Protein AF-0000000073481510 (afdb_homodimer)

Structure (mmCIF, N/CA/C/O backbone):
data_AF-0000000073481510-model_v1
#
loop_
_entity.id
_entity.type
_entity.pdbx_description
1 polymer 'C-type lectin domain-containing protein'
#
loop_
_atom_site.group_PDB
_atom_site.id
_atom_site.type_symbol
_atom_site.label_atom_id
_atom_site.label_alt_id
_atom_site.label_comp_id
_atom_site.label_asym_id
_atom_site.label_entity_id
_atom_site.label_seq_id
_atom_site.pdbx_PDB_ins_code
_atom_site.Cartn_x
_atom_site.Cartn_y
_atom_site.Cartn_z
_atom_site.occupancy
_atom_site.B_iso_or_equiv
_atom_site.auth_seq_id
_atom_site.auth_comp_id
_atom_site.auth_asym_id
_atom_site.auth_atom_id
_atom_site.pdbx_PDB_model_num
ATOM 1 N N . MET A 1 1 ? 34.594 16.422 -70.875 1 32.09 1 MET A N 1
ATOM 2 C CA . MET A 1 1 ? 34.25 17.406 -69.812 1 32.09 1 MET A CA 1
ATOM 3 C C . MET A 1 1 ? 32.844 17.188 -69.312 1 32.09 1 MET A C 1
ATOM 5 O O . MET A 1 1 ? 31.875 17.688 -69.875 1 32.09 1 MET A O 1
ATOM 9 N N . THR A 1 2 ? 32.5 15.867 -69 1 40.47 2 THR A N 1
ATOM 10 C CA . THR A 1 2 ? 31.203 15.383 -68.562 1 40.47 2 THR A CA 1
ATOM 11 C C . THR A 1 2 ? 30.828 16.016 -67.188 1 40.47 2 THR A C 1
ATOM 13 O O . THR A 1 2 ? 31.594 15.945 -66.25 1 40.47 2 THR A O 1
ATOM 16 N N . GLY A 1 3 ? 30.094 17.094 -67.25 1 36.34 3 GLY A N 1
ATOM 17 C CA . GLY A 1 3 ? 29.609 17.891 -66.125 1 36.34 3 GLY A CA 1
ATOM 18 C C . GLY A 1 3 ? 28.734 17.094 -65.188 1 36.34 3 GLY A C 1
ATOM 19 O O . GLY A 1 3 ? 27.766 16.453 -65.562 1 36.34 3 GLY A O 1
ATOM 20 N N . PHE A 1 4 ? 29.312 16.5 -64.125 1 45.03 4 PHE A N 1
ATOM 21 C CA . PHE A 1 4 ? 28.656 15.828 -63 1 45.03 4 PHE A CA 1
ATOM 22 C C . PHE A 1 4 ? 27.672 16.766 -62.312 1 45.03 4 PHE A C 1
ATOM 24 O O . PHE A 1 4 ? 28.062 17.797 -61.781 1 45.03 4 PHE A O 1
ATOM 31 N N . GLY A 1 5 ? 26.438 16.844 -62.844 1 36.75 5 GLY A N 1
ATOM 32 C CA . GLY A 1 5 ? 25.438 17.641 -62.156 1 36.75 5 GLY A CA 1
ATOM 33 C C . GLY A 1 5 ? 25.188 17.172 -60.719 1 36.75 5 GLY A C 1
ATOM 34 O O . GLY A 1 5 ? 25.016 15.977 -60.469 1 36.75 5 GLY A O 1
ATOM 35 N N . LEU A 1 6 ? 25.656 17.938 -59.75 1 38.31 6 LEU A N 1
ATOM 36 C CA . LEU A 1 6 ? 25.484 17.797 -58.312 1 38.31 6 LEU A CA 1
ATOM 37 C C . LEU A 1 6 ? 24.016 17.875 -57.906 1 38.31 6 LEU A C 1
ATOM 39 O O . LEU A 1 6 ? 23.375 18.906 -58.125 1 38.31 6 LEU A O 1
ATOM 43 N N . LEU A 1 7 ? 23.312 16.75 -58 1 39.72 7 LEU A N 1
ATOM 44 C CA . LEU A 1 7 ? 21.938 16.781 -57.5 1 39.72 7 LEU A CA 1
ATOM 45 C C . LEU A 1 7 ? 21.906 17.172 -56.031 1 39.72 7 LEU A C 1
ATOM 47 O O . LEU A 1 7 ? 22.578 16.531 -55.188 1 39.72 7 LEU A O 1
ATOM 51 N N . SER A 1 8 ? 21.609 18.406 -55.781 1 41.03 8 SER A N 1
ATOM 52 C CA . SER A 1 8 ? 21.453 18.922 -54.406 1 41.03 8 SER A CA 1
ATOM 53 C C . SER A 1 8 ? 20.25 18.281 -53.719 1 41.03 8 SER A C 1
ATOM 55 O O . SER A 1 8 ? 19.141 18.297 -54.25 1 41.03 8 SER A O 1
ATOM 57 N N . PHE A 1 9 ? 20.531 17.203 -53.062 1 41.78 9 PHE A N 1
ATOM 58 C CA . PHE A 1 9 ? 19.5 16.625 -52.219 1 41.78 9 PHE A CA 1
ATOM 59 C C . PHE A 1 9 ? 19.031 17.641 -51.156 1 41.78 9 PHE A C 1
ATOM 61 O O . PHE A 1 9 ? 19.828 18.172 -50.406 1 41.78 9 PHE A O 1
ATOM 68 N N . LEU A 1 10 ? 17.969 18.391 -51.5 1 42.12 10 LEU A N 1
ATOM 69 C CA . LEU A 1 10 ? 17.328 19.234 -50.5 1 42.12 10 LEU A CA 1
ATOM 70 C C . LEU A 1 10 ? 16.781 18.406 -49.344 1 42.12 10 LEU A C 1
ATOM 72 O O . LEU A 1 10 ? 15.844 17.625 -49.531 1 42.12 10 LEU A O 1
ATOM 76 N N . GLY A 1 11 ? 17.641 18.109 -48.438 1 39.94 11 GLY A N 1
ATOM 77 C CA . GLY A 1 11 ? 17.219 17.469 -47.219 1 39.94 11 GLY A CA 1
ATOM 78 C C . GLY A 1 11 ? 16.109 18.219 -46.5 1 39.94 11 GLY A C 1
ATOM 79 O O . GLY A 1 11 ? 16.234 19.422 -46.25 1 39.94 11 GLY A O 1
ATOM 80 N N . THR A 1 12 ? 14.883 17.859 -46.719 1 45.38 12 THR A N 1
ATOM 81 C CA . THR A 1 12 ? 13.781 18.406 -45.969 1 45.38 12 THR A CA 1
ATOM 82 C C . THR A 1 12 ? 13.992 18.188 -44.469 1 45.38 12 THR A C 1
ATOM 84 O O . THR A 1 12 ? 14.156 17.047 -44.031 1 45.38 12 THR A O 1
ATOM 87 N N . LEU A 1 13 ? 14.508 19.172 -43.781 1 41.16 13 LEU A N 1
ATOM 88 C CA . LEU A 1 13 ? 14.586 19.172 -42.344 1 41.16 13 LEU A CA 1
ATOM 89 C C . LEU A 1 13 ? 13.195 19.047 -41.719 1 41.16 13 LEU A C 1
ATOM 91 O O . LEU A 1 13 ? 12.352 19.922 -41.906 1 41.16 13 LEU A O 1
ATOM 95 N N . ALA A 1 14 ? 12.766 17.844 -41.531 1 45.72 14 ALA A N 1
ATOM 96 C CA . ALA A 1 14 ? 11.555 17.641 -40.75 1 45.72 14 ALA A CA 1
ATOM 97 C C . ALA A 1 14 ? 11.633 18.375 -39.406 1 45.72 14 ALA A C 1
ATOM 99 O O . ALA A 1 14 ? 12.539 18.141 -38.625 1 45.72 14 ALA A O 1
ATOM 100 N N . MET A 1 15 ? 11.039 19.5 -39.344 1 38 15 MET A N 1
ATOM 101 C CA . MET A 1 15 ? 10.906 20.156 -38.031 1 38 15 MET A CA 1
ATOM 102 C C . MET A 1 15 ? 10.133 19.266 -37.062 1 38 15 MET A C 1
ATOM 104 O O . MET A 1 15 ? 8.969 18.938 -37.312 1 38 15 MET A O 1
ATOM 108 N N . VAL A 1 16 ? 10.789 18.375 -36.344 1 41.97 16 VAL A N 1
ATOM 109 C CA . VAL A 1 16 ? 10.133 17.75 -35.188 1 41.97 16 VAL A CA 1
ATOM 110 C C . VAL A 1 16 ? 9.516 18.844 -34.312 1 41.97 16 VAL A C 1
ATOM 112 O O . VAL A 1 16 ? 10.234 19.672 -33.75 1 41.97 16 VAL A O 1
ATOM 115 N N . VAL A 1 17 ? 8.305 19.219 -34.5 1 40.91 17 VAL A N 1
ATOM 116 C CA . VAL A 1 17 ? 7.59 20 -33.5 1 40.91 17 VAL A CA 1
ATOM 117 C C . VAL A 1 17 ? 7.672 19.297 -32.156 1 40.91 17 VAL A C 1
ATOM 119 O O . VAL A 1 17 ? 7.188 18.172 -32 1 40.91 17 VAL A O 1
ATOM 122 N N . ALA A 1 18 ? 8.688 19.609 -31.359 1 40.03 18 ALA A N 1
ATOM 123 C CA . ALA A 1 18 ? 8.57 19.281 -29.938 1 40.03 18 ALA A CA 1
ATOM 124 C C . ALA A 1 18 ? 7.223 19.734 -29.391 1 40.03 18 ALA A C 1
ATOM 126 O O . ALA A 1 18 ? 6.895 20.922 -29.422 1 40.03 18 ALA A O 1
ATOM 127 N N . THR A 1 19 ? 6.25 18.953 -29.5 1 40.81 19 THR A N 1
ATOM 128 C CA . THR A 1 19 ? 5.125 19.281 -28.625 1 40.81 19 THR A CA 1
ATOM 129 C C . THR A 1 19 ? 5.613 19.641 -27.234 1 40.81 19 THR A C 1
ATOM 131 O O . THR A 1 19 ? 6.395 18.891 -26.625 1 40.81 19 THR A O 1
ATOM 134 N N . ASP A 1 20 ? 5.801 20.828 -26.969 1 37.72 20 ASP A N 1
ATOM 135 C CA . ASP A 1 20 ? 5.945 21.219 -25.578 1 37.72 20 ASP A CA 1
ATOM 136 C C . ASP A 1 20 ? 5.004 20.406 -24.672 1 37.72 20 ASP A C 1
ATOM 138 O O . ASP A 1 20 ? 3.781 20.531 -24.781 1 37.72 20 ASP A O 1
ATOM 14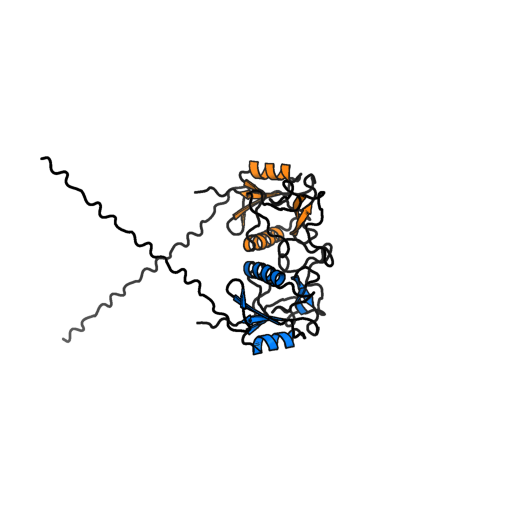2 N N . VAL A 1 21 ? 5.262 19.156 -24.438 1 41.66 21 VAL A N 1
ATOM 143 C CA . VAL A 1 21 ? 4.566 18.641 -23.266 1 41.66 21 VAL A CA 1
ATOM 144 C C . VAL A 1 21 ? 4.457 19.734 -22.203 1 41.66 21 VAL A C 1
ATOM 146 O O . VAL A 1 21 ? 5.473 20.219 -21.703 1 41.66 21 VAL A O 1
ATOM 149 N N . ASN A 1 22 ? 3.662 20.734 -22.422 1 39.19 22 ASN A N 1
ATOM 150 C CA . ASN A 1 22 ? 3.355 21.625 -21.312 1 39.19 22 ASN A CA 1
ATOM 151 C C . ASN A 1 22 ? 3.416 20.906 -19.969 1 39.19 22 ASN A C 1
ATOM 153 O O . ASN A 1 22 ? 2.498 20.172 -19.625 1 39.19 22 ASN A O 1
ATOM 157 N N . SER A 1 23 ? 4.457 20.266 -19.625 1 45.78 23 SER A N 1
ATOM 158 C CA . SER A 1 23 ? 4.574 20.016 -18.188 1 45.78 23 SER A CA 1
ATOM 159 C C . SER A 1 23 ? 3.928 21.125 -17.375 1 45.78 23 SER A C 1
ATOM 161 O O . SER A 1 23 ? 4.352 22.281 -17.438 1 45.78 23 SER A O 1
ATOM 163 N N . SER A 1 24 ? 2.666 21.344 -17.375 1 48.53 24 SER A N 1
ATOM 164 C CA . SER A 1 24 ? 2.123 22.344 -16.453 1 48.53 24 SER A CA 1
ATOM 165 C C . SER A 1 24 ? 3.049 22.562 -15.266 1 48.53 24 SER A C 1
ATOM 167 O O . SER A 1 24 ? 3.262 21.656 -14.461 1 48.53 24 SER A O 1
ATOM 169 N N . ASN A 1 25 ? 4.219 23.047 -15.438 1 56.66 25 ASN A N 1
ATOM 170 C CA . ASN A 1 25 ? 5.113 23.531 -14.383 1 56.66 25 ASN A CA 1
ATOM 171 C C . ASN A 1 25 ? 4.336 24.125 -13.211 1 56.66 25 ASN A C 1
ATOM 173 O O . ASN A 1 25 ? 3.85 25.25 -13.289 1 56.66 25 ASN A O 1
ATOM 177 N N . THR A 1 26 ? 3.557 23.234 -12.562 1 65.81 26 THR A N 1
ATOM 178 C CA . THR A 1 26 ? 2.891 23.734 -11.359 1 65.81 26 THR A CA 1
ATOM 179 C C . THR A 1 26 ? 3.873 24.484 -10.469 1 65.81 26 THR A C 1
ATOM 181 O O . THR A 1 26 ? 4.883 23.922 -10.031 1 65.81 26 THR A O 1
ATOM 184 N N . GLU A 1 27 ? 3.998 25.797 -10.602 1 85.56 27 GLU A N 1
ATOM 185 C CA . GLU A 1 27 ? 4.805 26.594 -9.68 1 85.56 27 GLU A CA 1
ATOM 186 C C . GLU A 1 27 ? 4.16 26.656 -8.297 1 85.56 27 GLU A C 1
ATOM 188 O O . GLU A 1 27 ? 3.01 27.062 -8.156 1 85.56 27 GLU A O 1
ATOM 193 N N . CYS A 1 28 ? 4.836 25.922 -7.344 1 94.94 28 CYS A N 1
ATOM 194 C CA . CYS A 1 28 ? 4.375 25.984 -5.961 1 94.94 28 CYS A CA 1
ATOM 195 C C . CYS A 1 28 ? 5.105 27.078 -5.188 1 94.94 28 CYS A C 1
ATOM 197 O O . CYS A 1 28 ? 6.336 27.125 -5.191 1 94.94 28 CYS A O 1
ATOM 199 N N . HIS A 1 29 ? 4.32 27.984 -4.617 1 92.81 29 HIS A N 1
ATOM 200 C CA . HIS A 1 29 ? 4.93 29.047 -3.822 1 92.81 29 HIS A CA 1
ATOM 201 C C . HIS A 1 29 ? 5.086 28.625 -2.365 1 92.81 29 HIS A C 1
ATOM 203 O O . HIS A 1 29 ? 4.27 27.859 -1.845 1 92.81 29 HIS A O 1
ATOM 209 N N . SER A 1 30 ? 5.984 29.203 -1.738 1 94.94 30 SER A N 1
ATOM 210 C CA . SER A 1 30 ? 6.203 28.922 -0.322 1 94.94 30 SER A CA 1
ATOM 211 C C . SER A 1 30 ? 4.93 29.156 0.487 1 94.94 30 SER A C 1
ATOM 213 O O . SER A 1 30 ? 4.188 30.109 0.234 1 94.94 30 SER A O 1
ATOM 215 N N . PRO A 1 31 ? 4.691 28.219 1.419 1 97.25 31 PRO A N 1
ATOM 216 C CA . PRO A 1 31 ? 5.555 27.156 1.945 1 97.25 31 PRO A CA 1
ATOM 217 C C . PRO A 1 31 ? 5.355 25.828 1.225 1 97.25 31 PRO A C 1
ATOM 219 O O . PRO A 1 31 ? 5.938 24.812 1.619 1 97.25 31 PRO A O 1
ATOM 222 N N . PHE A 1 32 ? 4.629 25.891 0.154 1 97.62 32 PHE A N 1
ATOM 223 C CA . PHE A 1 32 ? 4.34 24.672 -0.593 1 97.62 32 PHE A CA 1
ATOM 224 C C . PHE A 1 32 ? 5.52 24.281 -1.471 1 97.62 32 PHE A C 1
ATOM 226 O O . PHE A 1 32 ? 6.23 25.141 -1.986 1 97.62 32 PHE A O 1
ATOM 233 N N . THR A 1 33 ? 5.703 23.016 -1.608 1 96.38 33 THR A N 1
ATOM 234 C CA . THR A 1 33 ? 6.715 22.406 -2.467 1 96.38 33 THR A CA 1
ATOM 235 C C . THR A 1 33 ? 6.07 21.453 -3.471 1 96.38 33 THR A C 1
ATOM 237 O O . THR A 1 33 ? 5.109 20.75 -3.145 1 96.38 33 THR A O 1
ATOM 240 N N . GLU A 1 34 ? 6.637 21.406 -4.633 1 96.25 34 GLU A N 1
ATOM 241 C CA . GLU A 1 34 ? 6.109 20.5 -5.652 1 96.25 34 GLU A CA 1
ATOM 242 C C . GLU A 1 34 ? 6.539 19.062 -5.383 1 96.25 34 GLU A C 1
ATOM 244 O O . GLU A 1 34 ? 7.727 18.781 -5.207 1 96.25 34 GLU A O 1
ATOM 249 N N . VAL A 1 35 ? 5.629 18.188 -5.266 1 96.62 35 VAL A N 1
ATOM 250 C CA . VAL A 1 35 ? 5.832 16.75 -5.133 1 96.62 35 VAL A CA 1
ATOM 251 C C . VAL A 1 35 ? 4.945 16 -6.133 1 96.62 35 VAL A C 1
ATOM 253 O O . VAL A 1 35 ? 3.725 15.969 -5.977 1 96.62 35 VAL A O 1
ATOM 256 N N . ALA A 1 36 ? 5.582 15.383 -7.09 1 95.31 36 ALA A N 1
ATOM 257 C CA . ALA A 1 36 ? 4.859 14.609 -8.094 1 95.31 36 ALA A CA 1
ATOM 258 C C . ALA A 1 36 ? 3.752 15.445 -8.734 1 95.31 36 ALA A C 1
ATOM 260 O O . ALA A 1 36 ? 2.621 14.977 -8.875 1 95.31 36 ALA A O 1
ATOM 261 N N . GLY A 1 37 ? 3.988 16.641 -8.969 1 94.31 37 GLY A N 1
ATOM 262 C CA . GLY A 1 37 ? 3.082 17.516 -9.711 1 94.31 37 GLY A CA 1
ATOM 263 C C . GLY A 1 37 ? 2.047 18.188 -8.836 1 94.31 37 GLY A C 1
ATOM 264 O O . GLY A 1 37 ? 1.141 18.859 -9.336 1 94.31 37 GLY A O 1
ATOM 265 N N . ARG A 1 38 ? 2.158 18.016 -7.547 1 96.44 38 ARG A N 1
ATOM 266 C CA . ARG A 1 38 ? 1.236 18.609 -6.594 1 96.44 38 ARG A CA 1
ATOM 267 C C . ARG A 1 38 ? 1.979 19.5 -5.605 1 96.44 38 ARG A C 1
ATOM 269 O O . ARG A 1 38 ? 3.18 19.328 -5.383 1 96.44 38 ARG A O 1
ATOM 276 N N . CYS A 1 39 ? 1.235 20.484 -5.055 1 97.75 39 CYS A N 1
ATOM 277 C CA . CYS A 1 39 ? 1.85 21.406 -4.113 1 97.75 39 CYS A CA 1
ATOM 278 C C . CYS A 1 39 ? 1.533 21.016 -2.674 1 97.75 39 CYS A C 1
ATOM 280 O O . CYS A 1 39 ? 0.387 21.125 -2.234 1 97.75 39 CYS A O 1
ATOM 282 N N . LEU A 1 40 ? 2.607 20.641 -1.958 1 98.38 40 LEU A N 1
ATOM 283 C CA . LEU A 1 40 ? 2.432 20.109 -0.614 1 98.38 40 LEU A CA 1
ATOM 284 C C . LEU A 1 40 ? 3.25 20.891 0.401 1 98.38 40 LEU A C 1
ATOM 286 O O . LEU A 1 40 ? 4.246 21.531 0.045 1 98.38 40 LEU A O 1
ATOM 290 N N . HIS A 1 41 ? 2.691 20.891 1.593 1 98.44 41 HIS A N 1
ATOM 291 C CA . HIS A 1 41 ? 3.447 21.391 2.729 1 98.44 41 HIS A CA 1
ATOM 292 C C . HIS A 1 41 ? 3.309 20.484 3.941 1 98.44 41 HIS A C 1
ATOM 294 O O . HIS A 1 41 ? 2.195 20.203 4.395 1 98.44 41 HIS A O 1
ATOM 300 N N . ILE A 1 42 ? 4.434 19.969 4.418 1 98.38 42 ILE A N 1
ATOM 301 C CA . ILE A 1 42 ? 4.473 19.219 5.676 1 98.38 42 ILE A CA 1
ATOM 302 C C . ILE A 1 42 ? 4.949 20.141 6.801 1 98.38 42 ILE A C 1
ATOM 304 O O . ILE A 1 42 ? 6.105 20.562 6.816 1 98.38 42 ILE A O 1
ATOM 308 N N . GLU A 1 43 ? 4.094 20.453 7.738 1 97.12 43 GLU A N 1
ATOM 309 C CA . GLU A 1 43 ? 4.418 21.328 8.859 1 97.12 43 GLU A CA 1
ATOM 310 C C . GLU A 1 43 ? 4.887 20.516 10.07 1 97.12 43 GLU A C 1
ATOM 312 O O . GLU A 1 43 ? 4.066 20 10.836 1 97.12 43 GLU A O 1
ATOM 317 N N . VAL A 1 44 ? 6.156 20.484 10.344 1 94.44 44 VAL A N 1
ATOM 318 C CA . VAL A 1 44 ? 6.672 19.609 11.391 1 94.44 44 VAL A CA 1
ATOM 319 C C . VAL A 1 44 ? 6.844 20.391 12.688 1 94.44 44 VAL A C 1
ATOM 321 O O . VAL A 1 44 ? 6.949 19.812 13.766 1 94.44 44 VAL A O 1
ATOM 324 N N . ALA A 1 45 ? 6.75 21.688 12.609 1 95 45 ALA A N 1
ATOM 325 C CA . ALA A 1 45 ? 6.98 22.531 13.781 1 95 45 ALA A CA 1
ATOM 326 C C . ALA A 1 45 ? 5.715 22.656 14.617 1 95 45 ALA A C 1
ATOM 328 O O . ALA A 1 45 ? 5.77 23.031 15.789 1 95 45 ALA A O 1
ATOM 329 N N . THR A 1 46 ? 4.617 22.484 14.031 1 97.06 46 THR A N 1
ATOM 330 C CA . THR A 1 46 ? 3.328 22.625 14.703 1 97.06 46 THR A CA 1
ATOM 331 C C . THR A 1 46 ? 2.566 21.297 14.695 1 97.06 46 THR A C 1
ATOM 333 O O . THR A 1 46 ? 2.498 20.625 13.672 1 97.06 46 THR A O 1
ATOM 336 N N . THR A 1 47 ? 2.064 20.922 15.859 1 98.44 47 THR A N 1
ATOM 337 C CA . THR A 1 47 ? 1.216 19.75 16 1 98.44 47 THR A CA 1
ATOM 338 C C . THR A 1 47 ? -0.109 20.109 16.672 1 98.44 47 THR A C 1
ATOM 340 O O . THR A 1 47 ? -0.243 21.203 17.25 1 98.44 47 THR A O 1
ATOM 343 N N . GLY A 1 48 ? -1.116 19.266 16.453 1 98.81 48 GLY A N 1
ATOM 344 C CA . GLY A 1 48 ? -2.418 19.5 17.062 1 98.81 48 GLY A CA 1
ATOM 345 C C . GLY A 1 48 ? -3.469 18.5 16.625 1 98.81 48 GLY A C 1
ATOM 346 O O . GLY A 1 48 ? -3.148 17.5 15.984 1 98.81 48 GLY A O 1
ATOM 347 N N . SER A 1 49 ? -4.664 18.797 17.031 1 98.94 49 SER A N 1
ATOM 348 C CA . SER A 1 49 ? -5.785 17.938 16.656 1 98.94 49 SER A CA 1
ATOM 349 C C . SER A 1 49 ? -5.988 17.922 15.148 1 98.94 49 SER A C 1
ATOM 351 O O . SER A 1 49 ? -5.473 18.797 14.445 1 98.94 49 SER A O 1
ATOM 353 N N . TRP A 1 50 ? -6.684 16.938 14.727 1 98.94 50 TRP A N 1
ATOM 354 C CA . TRP A 1 50 ? -6.996 16.844 13.305 1 98.94 50 TRP A CA 1
ATOM 355 C C . TRP A 1 50 ? -7.66 18.125 12.805 1 98.94 50 TRP A C 1
ATOM 357 O O . TRP A 1 50 ? -7.27 18.672 11.773 1 98.94 50 TRP A O 1
ATOM 367 N N . HIS A 1 51 ? -8.664 18.688 13.555 1 98.94 51 HIS A N 1
ATOM 368 C CA . HIS A 1 51 ? -9.422 19.875 13.156 1 98.94 51 HIS A CA 1
ATOM 369 C C . HIS A 1 51 ? -8.539 21.125 13.172 1 98.94 51 HIS A C 1
ATOM 371 O O . HIS A 1 51 ? -8.625 21.953 12.266 1 98.94 51 HIS A O 1
ATOM 377 N N . ASN A 1 52 ? -7.719 21.25 14.156 1 98.94 52 ASN A N 1
ATOM 378 C CA . ASN A 1 52 ? -6.816 22.391 14.219 1 98.94 52 ASN A CA 1
ATOM 379 C C . ASN A 1 52 ? -5.801 22.359 13.078 1 98.94 52 ASN A C 1
ATOM 381 O O . ASN A 1 52 ? -5.496 23.406 12.492 1 98.94 52 ASN A O 1
ATOM 385 N N . MET A 1 53 ? -5.285 21.188 12.82 1 98.94 53 MET A N 1
ATOM 386 C CA . MET A 1 53 ? -4.285 21.078 11.766 1 98.94 53 MET A CA 1
ATOM 387 C C . MET A 1 53 ? -4.918 21.266 10.391 1 98.94 53 MET A C 1
ATOM 389 O O . MET A 1 53 ? -4.285 21.812 9.484 1 98.94 53 MET A O 1
ATOM 393 N N . ARG A 1 54 ? -6.152 20.844 10.25 1 98.94 54 ARG A N 1
ATOM 394 C CA . ARG A 1 54 ? -6.887 21.156 9.031 1 98.94 54 ARG A CA 1
ATOM 395 C C . ARG A 1 54 ? -7.047 22.672 8.859 1 98.94 54 ARG A C 1
ATOM 397 O O . ARG A 1 54 ? -6.844 23.203 7.766 1 98.94 54 ARG A O 1
ATOM 404 N N . LYS A 1 55 ? -7.469 23.297 9.938 1 98.88 55 LYS A N 1
ATOM 405 C CA . LYS A 1 55 ? -7.609 24.75 9.891 1 98.88 55 LYS A CA 1
ATOM 406 C C . LYS A 1 55 ? -6.297 25.422 9.484 1 98.88 55 LYS A C 1
ATOM 408 O O . LYS A 1 55 ? -6.297 26.375 8.703 1 98.88 55 LYS A O 1
ATOM 413 N N . LEU A 1 56 ? -5.211 24.953 10.008 1 98.81 56 LEU A N 1
ATOM 414 C CA . LEU A 1 56 ? -3.902 25.469 9.617 1 98.81 56 LEU A CA 1
ATOM 415 C C . LEU A 1 56 ? -3.703 25.359 8.109 1 98.81 56 LEU A C 1
ATOM 417 O O . LEU A 1 56 ? -3.266 26.312 7.461 1 98.81 56 LEU A O 1
ATOM 421 N N . CYS A 1 57 ? -3.988 24.156 7.57 1 98.81 57 CYS A N 1
ATOM 422 C CA . CYS A 1 57 ? -3.855 23.953 6.133 1 98.81 57 CYS A CA 1
ATOM 423 C C . CYS A 1 57 ? -4.754 24.922 5.363 1 98.81 57 CYS A C 1
ATOM 425 O O . CYS A 1 57 ? -4.348 25.469 4.344 1 98.81 57 CYS A O 1
ATOM 427 N N . GLN A 1 58 ? -5.961 25.109 5.832 1 98.69 58 GLN A N 1
ATOM 428 C CA . GLN A 1 58 ? -6.906 26.016 5.18 1 98.69 58 GLN A CA 1
ATOM 429 C C . GLN A 1 58 ? -6.402 27.453 5.211 1 98.69 58 GLN A C 1
ATOM 431 O O . GLN A 1 58 ? -6.516 28.188 4.219 1 98.69 58 GLN A O 1
ATOM 436 N N . ASP A 1 59 ? -5.859 27.844 6.289 1 98.38 59 ASP A N 1
ATOM 437 C CA . ASP A 1 59 ? -5.309 29.188 6.43 1 98.38 59 ASP A CA 1
ATOM 438 C C . ASP A 1 59 ? -4.152 29.406 5.457 1 98.38 59 ASP A C 1
ATOM 440 O O . ASP A 1 59 ? -3.9 30.531 5.031 1 98.38 59 ASP A O 1
ATOM 444 N N . LEU A 1 60 ? -3.459 28.375 5.062 1 97.69 60 LEU A N 1
ATOM 445 C CA . LEU A 1 60 ? -2.346 28.453 4.121 1 97.69 60 LEU A CA 1
ATOM 446 C C . LEU A 1 60 ? -2.85 28.422 2.682 1 97.69 60 LEU A C 1
ATOM 448 O O . LEU A 1 60 ? -2.062 28.562 1.742 1 97.69 60 LEU A O 1
ATOM 452 N N . GLY A 1 61 ? -4.121 28.219 2.518 1 97.12 61 GLY A N 1
ATOM 453 C CA . GLY A 1 61 ? -4.676 28.188 1.174 1 97.12 61 GLY A CA 1
ATOM 454 C C . GLY A 1 61 ? -4.832 26.781 0.627 1 97.12 61 GLY A C 1
ATOM 455 O O . GLY A 1 61 ? -4.746 26.562 -0.584 1 97.12 61 GLY A O 1
ATOM 456 N N . GLY A 1 62 ? -5.039 25.844 1.459 1 98.19 62 GLY A N 1
ATOM 457 C CA . GLY A 1 62 ? -5.242 24.453 1.075 1 98.19 62 GLY A CA 1
ATOM 458 C C . GLY A 1 62 ? -6.086 23.672 2.068 1 98.19 62 GLY A C 1
ATOM 459 O O . GLY A 1 62 ? -6.996 24.234 2.688 1 98.19 62 GLY A O 1
ATOM 460 N N . ASP A 1 63 ? -5.871 22.391 2.082 1 98.75 63 ASP A N 1
ATOM 461 C CA . ASP A 1 63 ? -6.516 21.469 3.014 1 98.75 63 ASP A CA 1
ATOM 462 C C . ASP A 1 63 ? -5.598 20.297 3.34 1 98.75 63 ASP A C 1
ATOM 464 O O . ASP A 1 63 ? -4.52 20.156 2.76 1 98.75 63 ASP A O 1
ATOM 468 N N . LEU A 1 64 ? -5.988 19.531 4.32 1 98.94 64 LEU A N 1
ATOM 469 C CA . LEU A 1 64 ? -5.281 18.281 4.512 1 98.94 64 LEU A CA 1
ATOM 470 C C . LEU A 1 64 ? -5.273 17.453 3.227 1 98.94 64 LEU A C 1
ATOM 472 O O . LEU A 1 64 ? -6.27 17.422 2.504 1 98.94 64 LEU A O 1
ATOM 476 N N . VAL A 1 65 ? -4.199 16.766 3.021 1 98.88 65 VAL A N 1
ATOM 477 C CA . VAL A 1 65 ? -3.914 16.141 1.733 1 98.88 65 VAL A CA 1
ATOM 478 C C . VAL A 1 65 ? -4.91 15.008 1.476 1 98.88 65 VAL A C 1
ATOM 480 O O . VAL A 1 65 ? -5.289 14.281 2.398 1 98.88 65 VAL A O 1
ATOM 483 N N . ASN A 1 66 ? -5.344 14.938 0.276 1 98.25 66 ASN A N 1
ATOM 484 C CA . ASN A 1 66 ? -6.121 13.836 -0.282 1 98.25 66 ASN A CA 1
ATOM 485 C C . ASN A 1 66 ? -5.23 12.836 -1.022 1 98.25 66 ASN A C 1
ATOM 487 O O . ASN A 1 66 ? -4.555 13.203 -1.987 1 98.25 66 ASN A O 1
ATOM 491 N N . LEU A 1 67 ? -5.242 11.555 -0.616 1 98.56 67 LEU A N 1
ATOM 492 C CA . LEU A 1 67 ? -4.32 10.562 -1.17 1 98.56 67 LEU A CA 1
ATOM 493 C C . LEU A 1 67 ? -5.074 9.508 -1.972 1 98.56 67 LEU A C 1
ATOM 495 O O . LEU A 1 67 ? -4.68 8.344 -1.996 1 98.56 67 LEU A O 1
ATOM 499 N N . SER A 1 68 ? -6.141 9.914 -2.639 1 97.75 68 SER A N 1
ATOM 500 C CA . SER A 1 68 ? -6.965 8.992 -3.41 1 97.75 68 SER A CA 1
ATOM 501 C C . SER A 1 68 ? -6.215 8.469 -4.629 1 97.75 68 SER A C 1
ATOM 503 O O . SER A 1 68 ? -6.57 7.426 -5.184 1 97.75 68 SER A O 1
ATOM 505 N N . ASP A 1 69 ? -5.234 9.195 -5.098 1 97.5 69 ASP A N 1
ATOM 506 C CA . ASP A 1 69 ? -4.367 8.727 -6.176 1 97.5 69 ASP A CA 1
ATOM 507 C C . ASP A 1 69 ? -3.229 7.867 -5.629 1 97.5 69 ASP A C 1
ATOM 509 O O . ASP A 1 69 ? -2.314 8.375 -4.977 1 97.5 69 ASP A O 1
ATOM 513 N N . LEU A 1 70 ? -3.297 6.641 -6.023 1 98 70 LEU A N 1
ATOM 514 C CA . LEU A 1 70 ? -2.379 5.672 -5.434 1 98 70 LEU A CA 1
ATOM 515 C C . LEU A 1 70 ? -0.945 5.945 -5.871 1 98 70 LEU A C 1
ATOM 517 O O . LEU A 1 70 ? -0.007 5.762 -5.094 1 98 70 LEU A O 1
ATOM 521 N N . GLN A 1 71 ? -0.769 6.293 -7.105 1 97.62 71 GLN A N 1
ATOM 522 C CA . GLN A 1 71 ? 0.579 6.633 -7.547 1 97.62 71 GLN A CA 1
ATOM 523 C C . GLN A 1 71 ? 1.131 7.824 -6.77 1 97.62 71 GLN A C 1
ATOM 525 O O . GLN A 1 71 ? 2.301 7.828 -6.379 1 97.62 71 GLN A O 1
ATOM 530 N N . PHE A 1 72 ? 0.306 8.812 -6.547 1 97.88 72 PHE A N 1
ATOM 531 C CA . PHE A 1 72 ? 0.714 9.977 -5.766 1 97.88 72 PHE A CA 1
ATOM 532 C C . PHE A 1 72 ? 1.066 9.57 -4.34 1 97.88 72 PHE A C 1
ATOM 534 O O . PHE A 1 72 ? 2.064 10.039 -3.785 1 97.88 72 PHE A O 1
ATOM 541 N N . TYR A 1 73 ? 0.255 8.672 -3.721 1 98.69 73 TYR A N 1
ATOM 542 C CA . TYR A 1 73 ? 0.559 8.172 -2.385 1 98.69 73 TYR A CA 1
ATOM 543 C C . TYR A 1 73 ? 1.955 7.562 -2.334 1 98.69 73 TYR A C 1
ATOM 545 O O . TYR A 1 73 ? 2.75 7.887 -1.449 1 98.69 73 TYR A O 1
ATOM 553 N N . GLY A 1 74 ? 2.227 6.762 -3.299 1 98.5 74 GLY A N 1
ATOM 554 C CA . GLY A 1 74 ? 3.559 6.188 -3.379 1 98.5 74 GLY A CA 1
ATOM 555 C C . GLY A 1 74 ? 4.652 7.23 -3.49 1 98.5 74 GLY A C 1
ATOM 556 O O . GLY A 1 74 ? 5.668 7.148 -2.793 1 98.5 74 GLY A O 1
ATOM 557 N N . ASP 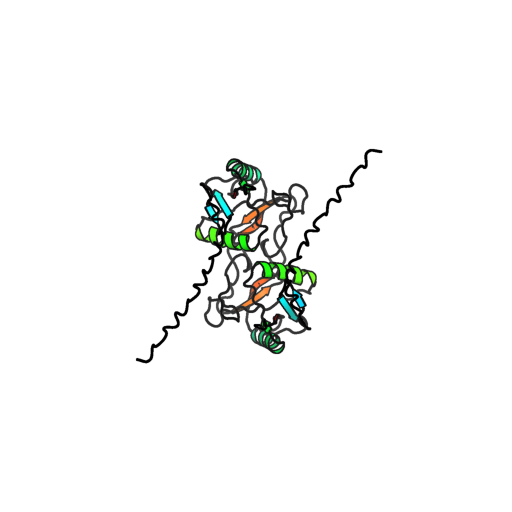A 1 75 ? 4.445 8.172 -4.34 1 97.94 75 ASP A N 1
ATOM 558 C CA . ASP A 1 75 ? 5.434 9.227 -4.539 1 97.94 75 ASP A CA 1
ATOM 559 C C . ASP A 1 75 ? 5.598 10.07 -3.277 1 97.94 75 ASP A C 1
ATOM 561 O O . ASP A 1 75 ? 6.703 10.5 -2.953 1 97.94 75 ASP A O 1
ATOM 565 N N . LEU A 1 76 ? 4.551 10.305 -2.596 1 98.44 76 LEU A N 1
ATOM 566 C CA . LEU A 1 76 ? 4.59 11.078 -1.357 1 98.44 76 LEU A CA 1
ATOM 567 C C . LEU A 1 76 ? 5.41 10.359 -0.294 1 98.44 76 LEU A C 1
ATOM 569 O O . LEU A 1 76 ? 6.176 10.984 0.438 1 98.44 76 LEU A O 1
ATOM 573 N N . ILE A 1 77 ? 5.25 9.07 -0.202 1 98.19 77 ILE A N 1
ATOM 574 C CA . ILE A 1 77 ? 6.004 8.297 0.776 1 98.19 77 ILE A CA 1
ATOM 575 C C . ILE A 1 77 ? 7.5 8.414 0.488 1 98.19 77 ILE A C 1
ATOM 577 O O . ILE A 1 77 ? 8.305 8.578 1.408 1 98.19 77 ILE A O 1
ATOM 581 N N . LEU A 1 78 ? 7.844 8.32 -0.78 1 97.38 78 LEU A N 1
ATOM 582 C CA . LEU A 1 78 ? 9.242 8.5 -1.144 1 97.38 78 LEU A CA 1
ATOM 583 C C . LEU A 1 78 ? 9.742 9.883 -0.719 1 97.38 78 LEU A C 1
ATOM 585 O O . LEU A 1 78 ? 10.859 10.016 -0.206 1 97.38 78 LEU A O 1
ATOM 589 N N . TYR A 1 79 ? 8.953 10.906 -0.93 1 98.06 79 TYR A N 1
ATOM 590 C CA . TYR A 1 79 ? 9.297 12.266 -0.533 1 98.06 79 TYR A CA 1
ATOM 591 C C . TYR A 1 79 ? 9.469 12.367 0.977 1 98.06 79 TYR A C 1
ATOM 593 O O . TYR A 1 79 ? 10.469 12.906 1.457 1 98.06 79 TYR A O 1
A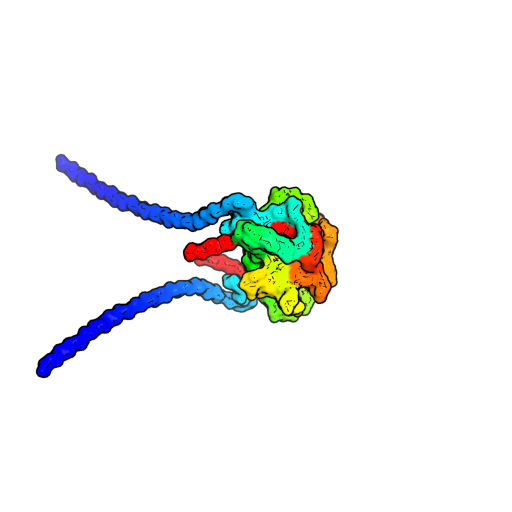TOM 601 N N . ILE A 1 80 ? 8.547 11.828 1.751 1 97.88 80 ILE A N 1
ATOM 602 C CA . ILE A 1 80 ? 8.602 11.867 3.209 1 97.88 80 ILE A CA 1
ATOM 603 C C . ILE A 1 80 ? 9.883 11.195 3.695 1 97.88 80 ILE A C 1
ATOM 605 O O . ILE A 1 80 ? 10.57 11.727 4.57 1 97.88 80 ILE A O 1
ATOM 609 N N . LYS A 1 81 ? 10.188 10.086 3.133 1 95.75 81 LYS A N 1
ATOM 610 C CA . LYS A 1 81 ? 11.398 9.367 3.525 1 95.75 81 LYS A CA 1
ATOM 611 C C . LYS A 1 81 ? 12.648 10.203 3.26 1 95.75 81 LYS A C 1
ATOM 613 O O . LYS A 1 81 ? 13.594 10.172 4.047 1 95.75 81 LYS A O 1
ATOM 618 N N . SER A 1 82 ? 12.594 10.93 2.184 1 96.31 82 SER A N 1
ATOM 619 C CA . SER A 1 82 ? 13.75 11.727 1.805 1 96.31 82 SER A CA 1
ATOM 620 C C . SER A 1 82 ? 13.977 12.875 2.787 1 96.31 82 SER A C 1
ATOM 622 O O . SER A 1 82 ? 15.078 13.422 2.865 1 96.31 82 SER A O 1
ATOM 624 N N . LEU A 1 83 ? 12.969 13.258 3.52 1 95.88 83 LEU A N 1
ATOM 625 C CA . LEU A 1 83 ? 13.055 14.367 4.461 1 95.88 83 LEU A CA 1
ATOM 626 C C . LEU A 1 83 ? 13.719 13.922 5.762 1 95.88 83 LEU A C 1
ATOM 628 O O . LEU A 1 83 ? 14.133 14.766 6.562 1 95.88 83 LEU A O 1
ATOM 632 N N . HIS A 1 84 ? 13.828 12.594 6.031 1 93.38 84 HIS A N 1
ATOM 633 C CA . HIS A 1 84 ? 14.414 12.047 7.246 1 93.38 84 HIS A CA 1
ATOM 634 C C . HIS A 1 84 ? 13.82 12.703 8.492 1 93.38 84 HIS A C 1
ATOM 636 O O . HIS A 1 84 ? 14.562 13.141 9.375 1 93.38 84 HIS A O 1
ATOM 642 N N . LEU A 1 85 ? 12.531 12.781 8.469 1 90.44 85 LEU A N 1
ATOM 643 C CA . LEU A 1 85 ? 11.836 13.391 9.594 1 90.44 85 LEU A CA 1
ATOM 644 C C . LEU A 1 85 ? 12 12.547 10.852 1 90.44 85 LEU A C 1
ATOM 646 O O . LEU A 1 85 ? 12.031 11.32 10.789 1 90.44 85 LEU A O 1
ATOM 650 N N . PRO A 1 86 ? 12.078 13.219 11.969 1 84.62 86 PRO A N 1
ATOM 651 C CA . PRO A 1 86 ? 12.211 12.539 13.266 1 84.62 86 PRO A CA 1
ATOM 652 C C . PRO A 1 86 ? 10.898 11.938 13.75 1 84.62 86 PRO A C 1
ATOM 654 O O . PRO A 1 86 ? 10.109 12.617 14.414 1 84.62 86 PRO A O 1
ATOM 657 N N . ASN A 1 87 ? 10.523 10.648 13.648 1 88.44 87 ASN A N 1
ATOM 658 C CA . ASN A 1 87 ? 9.406 9.891 14.195 1 88.44 87 ASN A CA 1
ATOM 659 C C . ASN A 1 87 ? 8.117 10.703 14.195 1 88.44 87 ASN A C 1
ATOM 661 O O . ASN A 1 87 ? 7.441 10.805 15.219 1 88.44 87 ASN A O 1
ATOM 665 N N . VAL A 1 88 ? 7.711 11.297 13.117 1 94.81 88 VAL A N 1
ATOM 666 C CA . VAL A 1 88 ? 6.5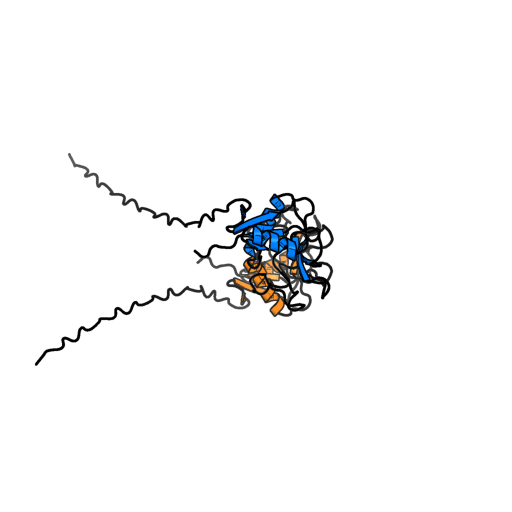7 12.203 13.008 1 94.81 88 VAL A CA 1
ATOM 667 C C . VAL A 1 88 ? 5.379 11.469 12.406 1 94.81 88 VAL A C 1
ATOM 669 O O . VAL A 1 88 ? 5.52 10.766 11.398 1 94.81 88 VAL A O 1
ATOM 672 N N . HIS A 1 89 ? 4.238 11.562 13.117 1 97.69 89 HIS A N 1
ATOM 673 C CA . HIS A 1 89 ? 2.949 11.195 12.539 1 97.69 89 HIS A CA 1
ATOM 674 C C . HIS A 1 89 ? 2.352 12.352 11.742 1 97.69 89 HIS A C 1
ATOM 676 O O . HIS A 1 89 ? 2.578 13.516 12.062 1 97.69 89 HIS A O 1
ATOM 682 N N . LEU A 1 90 ? 1.568 12.016 10.695 1 98.88 90 LEU A N 1
ATOM 683 C CA . LEU A 1 90 ? 1.083 13.062 9.797 1 98.88 90 LEU A CA 1
ATOM 684 C C . LEU A 1 90 ? -0.413 12.906 9.547 1 98.88 90 LEU A C 1
ATOM 686 O O . LEU A 1 90 ? -0.851 11.891 9 1 98.88 90 LEU A O 1
ATOM 690 N N . TRP A 1 91 ? -1.164 13.891 9.906 1 98.94 91 TRP A N 1
ATOM 691 C CA . TRP A 1 91 ? -2.584 13.906 9.57 1 98.94 91 TRP A CA 1
ATOM 692 C C . TRP A 1 91 ? -2.787 13.992 8.062 1 98.94 91 TRP A C 1
ATOM 694 O O . TRP A 1 91 ? -2.082 14.734 7.379 1 98.94 91 TRP A O 1
ATOM 704 N N . ILE A 1 92 ? -3.752 13.273 7.586 1 99 92 ILE A N 1
ATOM 705 C CA . ILE A 1 92 ? -4.227 13.398 6.211 1 99 92 ILE A CA 1
ATOM 706 C C . ILE A 1 92 ? -5.719 13.727 6.207 1 99 92 ILE A C 1
ATOM 708 O O . ILE A 1 92 ? -6.363 13.727 7.258 1 99 92 ILE A O 1
ATOM 712 N N . GLY A 1 93 ? -6.27 14.047 5.059 1 98.94 93 GLY A N 1
ATOM 713 C CA . GLY A 1 93 ? -7.605 14.617 4.977 1 98.94 93 GLY A CA 1
ATOM 714 C C . GLY A 1 93 ? -8.695 13.562 4.926 1 98.94 93 GLY A C 1
ATOM 715 O O . GLY A 1 93 ? -9.609 13.641 4.098 1 98.94 93 GLY A O 1
ATOM 716 N N . ALA A 1 94 ? -8.68 12.578 5.82 1 98.94 94 ALA A N 1
ATOM 717 C CA . ALA A 1 94 ? -9.688 11.523 5.852 1 98.94 94 ALA A CA 1
ATOM 718 C C . ALA A 1 94 ? -10.297 11.391 7.246 1 98.94 94 ALA A C 1
ATOM 720 O O . ALA A 1 94 ? -9.586 11.469 8.25 1 98.94 94 ALA A O 1
ATOM 721 N N . THR A 1 95 ? -11.641 11.164 7.297 1 98.94 95 THR A N 1
ATOM 722 C CA . THR A 1 95 ? -12.352 11.016 8.562 1 98.94 95 THR A CA 1
ATOM 723 C C . THR A 1 95 ? -13.648 10.242 8.375 1 98.94 95 THR A C 1
ATOM 725 O O . THR A 1 95 ? -14.211 10.227 7.277 1 98.94 95 THR A O 1
ATOM 728 N N . ASP A 1 96 ? -14.062 9.578 9.391 1 98.88 96 ASP A N 1
ATOM 729 C CA . ASP A 1 96 ? -15.391 8.961 9.391 1 98.88 96 ASP A CA 1
ATOM 730 C C . ASP A 1 96 ? -16.25 9.508 10.523 1 98.88 96 ASP A C 1
ATOM 732 O O . ASP A 1 96 ? -17.125 8.805 11.039 1 98.88 96 ASP A O 1
ATOM 736 N N . GLU A 1 97 ? -15.977 10.711 10.922 1 98.62 97 GLU A N 1
ATOM 737 C CA . GLU A 1 97 ? -16.703 11.352 12.008 1 98.62 97 GLU A CA 1
ATOM 738 C C . GLU A 1 97 ? -18.188 11.516 11.664 1 98.62 97 GLU A C 1
ATOM 740 O O . GLU A 1 97 ? -19.047 11.453 12.539 1 98.62 97 GLU A O 1
ATOM 745 N N . ALA A 1 98 ? -18.484 11.812 10.383 1 98.5 98 ALA A N 1
ATOM 746 C CA . ALA A 1 98 ? -19.875 12.031 9.984 1 98.5 98 ALA A CA 1
ATOM 747 C C . ALA A 1 98 ? -20.703 10.766 10.172 1 98.5 98 ALA A C 1
ATOM 749 O O . ALA A 1 98 ? -21.797 10.812 10.734 1 98.5 98 ALA A O 1
ATOM 750 N N . THR A 1 99 ? -20.219 9.664 9.68 1 98.56 99 THR A N 1
ATOM 751 C CA . THR A 1 99 ? -20.797 8.336 9.852 1 98.56 99 THR A CA 1
ATOM 752 C C . THR A 1 99 ? -19.719 7.305 10.141 1 98.56 99 THR A C 1
ATOM 754 O O . THR A 1 99 ? -18.875 7.031 9.289 1 98.56 99 THR A O 1
ATOM 757 N N . GLU A 1 100 ? -19.859 6.727 11.352 1 98.44 100 GLU A N 1
ATOM 758 C CA . GLU A 1 100 ? -18.844 5.758 11.773 1 98.44 100 GLU A CA 1
ATOM 759 C C . GLU A 1 100 ? -18.719 4.625 10.758 1 98.44 100 GLU A C 1
ATOM 761 O O . GLU A 1 100 ? -19.719 4.016 10.359 1 98.44 100 GLU A O 1
ATOM 766 N N . GLY A 1 101 ? -17.516 4.426 10.32 1 98.44 101 GLY A N 1
ATOM 767 C CA . GLY A 1 101 ? -17.25 3.34 9.398 1 98.44 101 GLY A CA 1
ATOM 768 C C . GLY A 1 101 ? -17.234 3.783 7.945 1 98.44 101 GLY A C 1
ATOM 769 O O . GLY A 1 101 ? -16.766 3.055 7.07 1 98.44 101 GLY A O 1
ATOM 770 N N . ILE A 1 102 ? -17.75 4.934 7.652 1 98.75 102 ILE A N 1
ATOM 771 C CA . ILE A 1 102 ? -17.75 5.48 6.297 1 98.75 102 ILE A CA 1
ATOM 772 C C . ILE A 1 102 ? -16.703 6.582 6.188 1 98.75 102 ILE A C 1
ATOM 774 O O . ILE A 1 102 ? -16.938 7.723 6.59 1 98.75 102 ILE A O 1
ATOM 778 N N . TRP A 1 103 ? -15.633 6.23 5.621 1 98.94 103 TRP A N 1
ATOM 779 C CA . TRP A 1 103 ? -14.508 7.148 5.539 1 98.94 103 TRP A CA 1
ATOM 780 C C . TRP A 1 103 ? -14.594 8.008 4.285 1 98.94 103 TRP A C 1
ATOM 782 O O . TRP A 1 103 ? -14.812 7.496 3.186 1 98.94 103 TRP A O 1
ATOM 792 N N . MET A 1 104 ? -14.406 9.305 4.52 1 98.94 104 MET A N 1
ATOM 793 C CA . MET A 1 104 ? -14.461 10.273 3.434 1 98.94 104 MET A CA 1
ATOM 794 C C . MET A 1 104 ? -13.258 11.203 3.473 1 98.94 104 MET A C 1
ATOM 796 O O . MET A 1 104 ? -12.781 11.57 4.551 1 98.94 104 MET A O 1
ATOM 800 N N . TRP A 1 105 ? -12.836 11.539 2.295 1 98.88 105 TRP A N 1
ATOM 801 C CA . TRP A 1 105 ? -11.898 12.648 2.197 1 98.88 105 TRP A CA 1
ATOM 802 C C . TRP A 1 105 ? -12.586 13.977 2.49 1 98.88 105 TRP A C 1
ATOM 804 O O . TRP A 1 105 ? -13.812 14.078 2.404 1 98.88 105 TRP A O 1
ATOM 814 N N . THR A 1 106 ? -11.734 14.992 2.719 1 98.5 106 THR A N 1
ATOM 815 C CA . THR A 1 106 ? -12.281 16.297 3.064 1 98.5 106 THR A CA 1
ATOM 816 C C . THR A 1 106 ? -13.031 16.906 1.883 1 98.5 106 THR A C 1
ATOM 818 O O . THR A 1 106 ? -13.844 17.812 2.057 1 98.5 106 THR A O 1
ATOM 821 N N . ASP A 1 107 ? -12.82 16.375 0.695 1 97.25 107 ASP A N 1
ATOM 822 C CA . ASP A 1 107 ? -13.531 16.922 -0.462 1 97.25 107 ASP A CA 1
ATOM 823 C C . ASP A 1 107 ? -14.852 16.188 -0.679 1 97.25 107 ASP A C 1
ATOM 825 O O . ASP A 1 107 ? -15.555 16.438 -1.658 1 97.25 107 ASP A O 1
ATOM 829 N N . GLY A 1 108 ? -15.117 15.25 0.126 1 97.81 108 GLY A N 1
ATOM 830 C CA . GLY A 1 108 ? -16.406 14.594 0.095 1 97.81 108 GLY A CA 1
ATOM 831 C C . GLY A 1 108 ? -16.391 13.281 -0.673 1 97.81 108 GLY A C 1
ATOM 832 O O . GLY A 1 108 ? -17.422 12.594 -0.763 1 97.81 108 GLY A O 1
ATOM 833 N N . THR A 1 109 ? -15.281 12.883 -1.186 1 98.5 109 THR A N 1
ATOM 834 C CA . THR A 1 109 ? -15.203 11.625 -1.914 1 98.5 109 THR A CA 1
ATOM 835 C C . THR A 1 109 ? -14.828 10.484 -0.977 1 98.5 109 THR A C 1
ATOM 837 O O . THR A 1 109 ? -14.234 10.711 0.082 1 98.5 109 THR A O 1
ATOM 840 N N . PRO A 1 110 ? -15.156 9.281 -1.308 1 98.69 110 PRO A N 1
ATOM 841 C CA . PRO A 1 110 ? -14.906 8.133 -0.426 1 98.69 110 PRO A CA 1
ATOM 842 C C . PRO A 1 110 ? -13.43 7.758 -0.354 1 98.69 110 PRO A C 1
ATOM 844 O O . PRO A 1 110 ? -12.703 7.898 -1.341 1 98.69 110 PRO A O 1
ATOM 847 N N . VAL A 1 111 ? -13.039 7.277 0.741 1 98.88 111 VAL A N 1
ATOM 848 C CA . VAL A 1 111 ? -11.695 6.738 0.93 1 98.88 111 VAL A CA 1
ATOM 849 C C . VAL A 1 111 ? -11.672 5.262 0.541 1 98.88 111 VAL A C 1
ATOM 851 O O . VAL A 1 111 ? -12.539 4.492 0.959 1 98.88 111 VAL A O 1
ATOM 854 N N . ARG A 1 112 ? -10.703 4.902 -0.268 1 98.12 112 ARG A N 1
ATOM 855 C CA . ARG A 1 112 ? -10.508 3.486 -0.552 1 98.12 112 ARG A CA 1
ATOM 856 C C . ARG A 1 112 ? -10.023 2.74 0.687 1 98.12 112 ARG A C 1
ATOM 858 O O . ARG A 1 112 ? -9.047 3.146 1.316 1 98.12 112 ARG A O 1
ATOM 865 N N . MET A 1 113 ? -10.719 1.626 0.951 1 98.25 113 MET A N 1
ATOM 866 C CA . MET A 1 113 ? -10.398 0.883 2.168 1 98.25 113 MET A CA 1
ATOM 867 C C . MET A 1 113 ? -9.453 -0.274 1.866 1 98.25 113 MET A C 1
ATOM 869 O O . MET A 1 113 ? -9.328 -0.7 0.716 1 98.25 113 MET A O 1
ATOM 873 N N . GLY A 1 114 ? -8.758 -0.676 2.92 1 97.81 114 GLY A N 1
ATOM 874 C CA . GLY A 1 114 ? -7.926 -1.865 2.848 1 97.81 114 GLY A CA 1
ATOM 875 C C . GLY A 1 114 ? -6.613 -1.63 2.125 1 97.81 114 GLY A C 1
ATOM 876 O O . GLY A 1 114 ? -6.066 -0.524 2.16 1 97.81 114 GLY A O 1
ATOM 877 N N . THR A 1 115 ? -6.012 -2.678 1.57 1 97.81 115 THR A N 1
ATOM 878 C CA . THR A 1 115 ? -4.754 -2.676 0.829 1 97.81 115 THR A CA 1
ATOM 879 C C . THR A 1 115 ? -4.93 -1.994 -0.525 1 97.81 115 THR A C 1
ATOM 881 O O . THR A 1 115 ? -5.914 -2.236 -1.228 1 97.81 115 THR A O 1
ATOM 884 N N . PRO A 1 116 ? -4.043 -1.103 -0.838 1 98.31 116 PRO A N 1
ATOM 885 C CA . PRO A 1 116 ? -2.705 -0.942 -0.265 1 98.31 116 PRO A CA 1
ATOM 886 C C . PRO A 1 116 ? -2.574 0.321 0.584 1 98.31 116 PRO A C 1
ATOM 888 O O . PRO A 1 116 ? -1.494 0.913 0.655 1 98.31 116 PRO A O 1
ATOM 891 N N . TYR A 1 117 ? -3.605 0.81 1.245 1 98.75 117 TYR A N 1
ATOM 892 C CA . TYR A 1 117 ? -3.543 2.062 1.99 1 98.75 117 TYR A CA 1
ATOM 893 C C . TYR A 1 117 ? -3.434 1.8 3.488 1 98.75 117 TYR A C 1
ATOM 895 O O . TYR A 1 117 ? -2.496 2.268 4.137 1 98.75 117 TYR A O 1
ATOM 903 N N . TRP A 1 118 ? -4.285 0.952 3.975 1 98.75 118 TRP A N 1
ATOM 904 C CA . TRP A 1 118 ? -4.457 0.805 5.414 1 98.75 118 TRP A CA 1
ATOM 905 C C . TRP A 1 118 ? -3.514 -0.258 5.969 1 98.75 118 TRP A C 1
ATOM 907 O O . TRP A 1 118 ? -3.367 -1.333 5.387 1 98.75 118 TRP A O 1
ATOM 917 N N . ALA A 1 119 ? -2.959 0.021 7.07 1 97.75 119 ALA A N 1
ATOM 918 C CA . ALA A 1 119 ? -1.854 -0.762 7.621 1 97.75 119 ALA A CA 1
ATOM 919 C C . ALA A 1 119 ? -2.324 -2.152 8.039 1 97.75 119 ALA A C 1
ATOM 921 O O . ALA A 1 119 ? -3.393 -2.299 8.641 1 97.75 119 ALA A O 1
ATOM 922 N N . ASN A 1 120 ? -1.501 -3.078 7.699 1 96.25 120 ASN A N 1
ATOM 923 C CA . ASN A 1 120 ? -1.581 -4.332 8.438 1 96.25 120 ASN A CA 1
ATOM 924 C C . ASN A 1 120 ? -1.082 -4.172 9.867 1 96.25 120 ASN A C 1
ATOM 926 O O . ASN A 1 120 ? -0.026 -3.58 10.102 1 96.25 120 ASN A O 1
ATOM 930 N N . TYR A 1 121 ? -1.756 -4.664 10.844 1 91.06 121 TYR A N 1
ATOM 931 C CA . TYR A 1 121 ? -1.37 -4.52 12.242 1 91.06 121 TYR A CA 1
ATOM 932 C C . TYR A 1 121 ? -0.868 -5.844 12.812 1 91.06 121 TYR A C 1
ATOM 934 O O . TYR A 1 121 ? 0.243 -5.918 13.336 1 91.06 121 TYR A O 1
ATOM 942 N N . LYS A 1 122 ? -1.661 -6.734 12.797 1 85.31 122 LYS A N 1
ATOM 943 C CA . LYS A 1 122 ? -1.321 -8.094 13.195 1 85.31 122 LYS A CA 1
ATOM 944 C C . LYS A 1 122 ? -2.154 -9.117 12.422 1 85.31 122 LYS A C 1
ATOM 946 O O . LYS A 1 122 ? -2.902 -8.758 11.516 1 85.31 122 LYS A O 1
ATOM 951 N N . ASP A 1 123 ? -1.847 -10.312 12.836 1 77.12 123 ASP A N 1
ATOM 952 C CA . ASP A 1 123 ? -2.529 -11.367 12.086 1 77.12 123 ASP A CA 1
ATOM 953 C C . ASP A 1 123 ? -4.031 -11.094 12.008 1 77.12 123 ASP A C 1
ATOM 955 O O . ASP A 1 123 ? -4.691 -10.938 13.039 1 77.12 123 ASP A O 1
ATOM 959 N N . ASN A 1 124 ? -4.438 -10.883 10.75 1 80.19 124 ASN A N 1
ATOM 960 C CA . ASN A 1 124 ? -5.84 -10.781 10.359 1 80.19 124 ASN A CA 1
ATOM 961 C C . ASN A 1 124 ? -6.465 -9.477 10.852 1 80.19 124 ASN A C 1
ATOM 963 O O . ASN A 1 124 ? -7.688 -9.391 11.008 1 80.19 124 ASN A O 1
ATOM 967 N N . VAL A 1 125 ? -5.656 -8.578 11.367 1 92.88 125 VAL A N 1
ATOM 968 C CA . VAL A 1 125 ? -6.191 -7.273 11.742 1 92.88 125 VAL A CA 1
ATOM 969 C C . VAL A 1 125 ? -5.574 -6.184 10.859 1 92.88 125 VAL A C 1
ATOM 971 O O . VAL A 1 125 ? -4.352 -6.07 10.773 1 92.88 125 VAL A O 1
ATOM 974 N N . GLN A 1 126 ? -6.414 -5.441 10.305 1 96.38 126 GLN A N 1
ATOM 975 C CA . GLN A 1 126 ? -6.016 -4.32 9.469 1 96.38 126 GLN A CA 1
ATOM 976 C C . GLN A 1 126 ? -6.68 -3.025 9.93 1 96.38 126 GLN A C 1
ATOM 978 O O . GLN A 1 126 ? -7.828 -3.037 10.383 1 96.38 126 GLN A O 1
ATOM 983 N N . MET A 1 127 ? -5.922 -1.946 9.805 1 97.44 127 MET A N 1
ATOM 984 C CA . MET A 1 127 ? -6.5 -0.641 10.109 1 97.44 127 MET A CA 1
ATOM 985 C C . MET A 1 127 ? -7.57 -0.268 9.086 1 97.44 127 MET A C 1
ATOM 987 O O . MET A 1 127 ? -7.559 -0.764 7.961 1 97.44 127 MET A O 1
ATOM 991 N N . PRO A 1 128 ? -8.477 0.62 9.5 1 98.19 128 PRO A N 1
ATOM 992 C CA . PRO A 1 128 ? -8.727 1.253 10.797 1 98.19 128 PRO A CA 1
ATOM 993 C C . PRO A 1 128 ? -9.375 0.302 11.805 1 98.19 128 PRO A C 1
ATOM 995 O O . PRO A 1 128 ? -10.266 -0.473 11.438 1 98.19 128 PRO A O 1
ATOM 998 N N . ALA A 1 129 ? -8.953 0.367 13.078 1 97.12 129 ALA A N 1
ATOM 999 C CA . ALA A 1 129 ? -9.438 -0.582 14.078 1 97.12 129 ALA A CA 1
ATOM 1000 C C . ALA A 1 129 ? -9.891 0.138 15.344 1 97.12 129 ALA A C 1
ATOM 1002 O O . ALA A 1 129 ? -10.148 -0.497 16.375 1 97.12 129 ALA A O 1
ATOM 1003 N N . GLY A 1 130 ? -10.023 1.403 15.32 1 97.25 130 GLY A N 1
ATOM 1004 C CA . GLY A 1 130 ? -10.289 2.186 16.516 1 97.25 130 GLY A CA 1
ATOM 1005 C C . GLY A 1 130 ? -11.773 2.348 16.812 1 97.25 130 GLY A C 1
ATOM 1006 O O . GLY A 1 130 ? -12.148 2.854 17.875 1 97.25 130 GLY A O 1
ATOM 1007 N N . GLY A 1 131 ? -12.586 1.924 15.859 1 96.94 131 GLY A N 1
ATOM 1008 C CA . GLY A 1 131 ? -14.016 2.049 16.047 1 96.94 131 GLY A CA 1
ATOM 1009 C C . GLY A 1 131 ? -14.469 3.482 16.266 1 96.94 131 GLY A C 1
ATOM 1010 O O . GLY A 1 131 ? -14.039 4.387 15.539 1 96.94 131 GLY A O 1
ATOM 1011 N N . GLU A 1 132 ? -15.367 3.66 17.219 1 97.62 132 GLU A N 1
ATOM 1012 C CA . GLU A 1 132 ? -15.961 4.973 17.469 1 97.62 132 GLU A CA 1
ATOM 1013 C C . GLU A 1 132 ? -14.984 5.891 18.188 1 97.62 132 GLU A C 1
ATOM 1015 O O . GLU A 1 132 ? -15.203 7.102 18.281 1 97.62 132 GLU A O 1
ATOM 1020 N N . ASN A 1 133 ? -13.914 5.324 18.656 1 98.12 133 ASN A N 1
ATOM 1021 C CA . ASN A 1 133 ? -12.969 6.09 19.453 1 98.12 133 ASN A CA 1
ATOM 1022 C C . ASN A 1 133 ? -11.914 6.762 18.594 1 98.12 133 ASN A C 1
ATOM 1024 O O . ASN A 1 133 ? -11.234 7.691 19.031 1 98.12 133 ASN A O 1
ATOM 1028 N N . GLN A 1 134 ? -11.68 6.285 17.406 1 98.81 134 GLN A N 1
ATOM 1029 C CA . GLN A 1 134 ? -10.688 6.82 16.469 1 98.81 134 GLN A CA 1
ATOM 1030 C C . GLN A 1 134 ? -11.297 7.07 15.102 1 98.81 134 GLN A C 1
ATOM 1032 O O . GLN A 1 134 ? -11.633 6.125 14.383 1 98.81 134 GLN A O 1
ATOM 1037 N N . ASN A 1 135 ? -11.383 8.367 14.734 1 98.94 135 ASN A N 1
ATOM 1038 C CA . ASN A 1 135 ? -12.195 8.703 13.57 1 98.94 135 ASN A CA 1
ATOM 1039 C C . ASN A 1 135 ? -11.438 9.617 12.609 1 98.94 135 ASN A C 1
ATOM 1041 O O . ASN A 1 135 ? -12.039 10.211 11.711 1 98.94 135 ASN A O 1
ATOM 1045 N N . CYS A 1 136 ? -10.164 9.789 12.812 1 99 136 CYS A N 1
ATOM 1046 C CA . CYS A 1 136 ? -9.32 10.609 11.945 1 99 136 CYS A CA 1
ATOM 1047 C C . CYS A 1 136 ? -8.094 9.836 11.477 1 99 136 CYS A C 1
ATOM 1049 O O . CYS A 1 136 ? -7.523 9.055 12.242 1 99 136 CYS A O 1
ATOM 1051 N N . ALA A 1 137 ? -7.758 10.039 10.266 1 98.94 137 ALA A N 1
ATOM 1052 C CA . ALA A 1 137 ? -6.699 9.219 9.672 1 98.94 137 ALA A CA 1
ATOM 1053 C C . ALA A 1 137 ? -5.367 9.977 9.672 1 98.94 137 ALA A C 1
ATOM 1055 O O . ALA A 1 137 ? -5.344 11.203 9.562 1 98.94 137 ALA A O 1
ATOM 1056 N N . MET A 1 138 ? -4.305 9.188 9.75 1 98.88 138 MET A N 1
ATOM 1057 C CA . MET A 1 138 ? -2.941 9.711 9.688 1 98.88 138 MET A CA 1
ATOM 1058 C C . MET A 1 138 ? -2.006 8.703 9.023 1 98.88 138 MET A C 1
ATOM 1060 O O . MET A 1 138 ? -2.371 7.543 8.828 1 98.88 138 MET A O 1
ATOM 1064 N N . LEU A 1 139 ? -0.948 9.195 8.492 1 98.69 139 LEU A N 1
ATOM 1065 C CA . LEU A 1 139 ? 0.202 8.352 8.195 1 98.69 139 LEU A CA 1
ATOM 1066 C C . LEU A 1 139 ? 1.003 8.062 9.461 1 98.69 139 LEU A C 1
ATOM 1068 O O . LEU A 1 139 ? 1.543 8.977 10.086 1 98.69 139 LEU A O 1
ATOM 1072 N N . ASP A 1 140 ? 1.084 6.812 9.789 1 97.31 140 ASP A N 1
ATOM 1073 C CA . ASP A 1 140 ? 1.665 6.402 11.062 1 97.31 140 ASP A CA 1
ATOM 1074 C C . ASP A 1 140 ? 3.115 5.957 10.883 1 97.31 140 ASP A C 1
ATOM 1076 O O . ASP A 1 140 ? 3.385 4.938 10.25 1 97.31 140 ASP A O 1
ATOM 1080 N N . ILE A 1 141 ? 4.004 6.648 11.477 1 95.69 141 ILE A N 1
ATOM 1081 C CA . ILE A 1 141 ? 5.422 6.336 11.328 1 95.69 141 ILE A CA 1
ATOM 1082 C C . ILE A 1 141 ? 5.707 4.953 11.906 1 95.69 141 ILE A C 1
ATOM 1084 O O . ILE A 1 141 ? 6.582 4.234 11.406 1 95.69 141 ILE A O 1
ATOM 1088 N N . ASN A 1 142 ? 5.02 4.551 12.938 1 94.81 142 ASN A N 1
ATOM 1089 C CA . ASN A 1 142 ? 5.234 3.246 13.555 1 94.81 142 ASN A CA 1
ATOM 1090 C C . ASN A 1 142 ? 4.754 2.111 12.656 1 94.81 142 ASN A C 1
ATOM 1092 O O . ASN A 1 142 ? 5.062 0.944 12.906 1 94.81 142 ASN A O 1
ATOM 1096 N N . MET A 1 143 ? 3.979 2.447 11.719 1 95.88 143 MET A N 1
ATOM 1097 C CA . MET A 1 143 ? 3.488 1.465 10.758 1 95.88 143 MET A CA 1
ATOM 1098 C C . MET A 1 143 ? 3.965 1.798 9.352 1 95.88 143 MET A C 1
ATOM 1100 O O . MET A 1 143 ? 3.242 1.573 8.375 1 95.88 143 MET A O 1
ATOM 1104 N N . HIS A 1 144 ? 5.102 2.455 9.258 1 96.25 144 HIS A N 1
ATOM 1105 C CA . HIS A 1 144 ? 5.812 2.73 8.016 1 96.25 144 HIS A CA 1
ATOM 1106 C C . HIS A 1 144 ? 4.98 3.602 7.082 1 96.25 144 HIS A C 1
ATOM 1108 O O . HIS A 1 144 ? 4.945 3.367 5.871 1 96.25 144 HIS A O 1
ATOM 1114 N N . TYR A 1 145 ? 4.176 4.488 7.633 1 97.31 145 TYR A N 1
ATOM 1115 C CA . TYR A 1 145 ? 3.42 5.547 6.973 1 97.31 145 TYR A CA 1
ATOM 1116 C C . TYR A 1 145 ? 2.273 4.969 6.156 1 97.31 145 TYR A C 1
ATOM 1118 O O . TYR A 1 145 ? 1.814 5.59 5.191 1 97.31 145 TYR A O 1
ATOM 1126 N N . TYR A 1 146 ? 1.822 3.768 6.559 1 98.25 146 TYR A N 1
ATOM 1127 C CA . TYR A 1 146 ? 0.492 3.332 6.148 1 98.25 146 TYR A CA 1
ATOM 1128 C C . TYR A 1 146 ? -0.589 4.086 6.91 1 98.25 146 TYR A C 1
ATOM 1130 O O . TYR A 1 146 ? -0.308 4.727 7.926 1 98.25 146 TYR A O 1
ATOM 1138 N N . PHE A 1 147 ? -1.78 4.043 6.383 1 98.88 147 PHE A N 1
ATOM 1139 C CA . PHE A 1 147 ? -2.916 4.691 7.031 1 98.88 147 PHE A CA 1
ATOM 1140 C C . PHE A 1 147 ? -3.225 4.035 8.367 1 98.88 147 PHE A C 1
ATOM 1142 O O . PHE A 1 147 ? -3.209 2.807 8.484 1 98.88 147 PHE A O 1
ATOM 1149 N N . ASN A 1 148 ? -3.477 4.801 9.344 1 98.38 148 ASN A N 1
ATOM 1150 C CA . ASN A 1 148 ? -4.008 4.414 10.648 1 98.38 148 ASN A CA 1
ATOM 1151 C C . ASN A 1 148 ? -5.059 5.406 11.141 1 98.38 148 ASN A C 1
ATOM 1153 O O . ASN A 1 148 ? -4.977 6.602 10.844 1 98.38 148 ASN A O 1
ATOM 1157 N N . ASP A 1 149 ? -6.105 4.895 11.797 1 98.69 149 ASP A N 1
ATOM 1158 C CA . ASP A 1 149 ? -7.039 5.801 12.453 1 98.69 149 ASP A CA 1
ATOM 1159 C C . ASP A 1 149 ? -6.574 6.141 13.867 1 98.69 149 ASP A C 1
ATOM 1161 O O . ASP A 1 149 ? -5.918 5.328 14.523 1 98.69 149 ASP A O 1
ATOM 1165 N N . TYR A 1 150 ? -6.902 7.352 14.219 1 98.75 150 TYR A N 1
ATOM 1166 C CA . TYR A 1 150 ? -6.484 7.848 15.523 1 98.75 150 TYR A CA 1
ATOM 1167 C C . TYR A 1 150 ? -7.523 8.805 16.094 1 98.75 150 TYR A C 1
ATOM 1169 O O . TYR A 1 150 ? -8.5 9.148 15.43 1 98.75 150 TYR A O 1
ATOM 1177 N N . GLY A 1 151 ? -7.359 9.07 17.422 1 98.81 151 GLY A N 1
ATOM 1178 C CA . GLY A 1 151 ? -8.258 10.039 18.016 1 98.81 151 GLY A CA 1
ATOM 1179 C C . GLY A 1 151 ? -8.117 11.43 17.438 1 98.81 151 GLY A C 1
ATOM 1180 O O . GLY A 1 151 ? -7.016 11.992 17.406 1 98.81 151 GLY A O 1
ATOM 1181 N N . CYS A 1 152 ? -9.188 12.07 17.125 1 98.88 152 CYS A N 1
ATOM 1182 C CA . CYS A 1 152 ? -9.18 13.336 16.406 1 98.88 152 CYS A CA 1
ATOM 1183 C C . CYS A 1 152 ? -8.617 14.453 17.266 1 98.88 152 CYS A C 1
ATOM 1185 O O . CYS A 1 152 ? -8.148 15.469 16.75 1 98.88 152 CYS A O 1
ATOM 1187 N N . SER A 1 153 ? -8.633 14.281 18.484 1 98.81 153 SER A N 1
ATOM 1188 C CA . SER A 1 153 ? -8.227 15.336 19.406 1 98.81 153 SER A CA 1
ATOM 1189 C C . SER A 1 153 ? -6.75 15.219 19.766 1 98.81 153 SER A C 1
ATOM 1191 O O . SER A 1 153 ? -6.23 16.016 20.547 1 98.81 153 SER A O 1
ATOM 1193 N N . SER A 1 154 ? -6.145 14.148 19.266 1 98.62 154 SER A N 1
ATOM 1194 C CA . SER A 1 154 ? -4.738 13.945 19.609 1 98.62 154 SER A CA 1
ATOM 1195 C C . SER A 1 154 ? -3.906 15.172 19.25 1 98.62 154 SER A C 1
ATOM 1197 O O . SER A 1 154 ? -3.977 15.672 18.109 1 98.62 154 SER A O 1
ATOM 1199 N N . PRO A 1 155 ? -3.025 15.641 20.109 1 98.12 155 PRO A N 1
ATOM 1200 C CA . PRO A 1 155 ? -2.369 16.938 19.938 1 98.12 155 PRO A CA 1
ATOM 1201 C C . PRO A 1 155 ? -0.981 16.812 19.312 1 98.12 155 PRO A C 1
ATOM 1203 O O . PRO A 1 155 ? -0.36 17.828 18.969 1 98.12 155 PRO A O 1
ATOM 1206 N N . ASP A 1 156 ? -0.445 15.617 19.078 1 97.69 156 ASP A N 1
ATOM 1207 C CA . ASP A 1 156 ? 0.97 15.438 18.766 1 97.69 156 ASP A CA 1
ATOM 1208 C C . ASP A 1 156 ? 1.161 14.992 17.312 1 97.69 156 ASP A C 1
ATOM 1210 O O . ASP A 1 156 ? 2.113 14.273 17 1 97.69 156 ASP A O 1
ATOM 1214 N N . ILE A 1 157 ? 0.349 15.398 16.5 1 98.5 157 ILE A N 1
ATOM 1215 C CA . ILE A 1 157 ? 0.418 14.961 15.109 1 98.5 157 ILE A CA 1
ATOM 1216 C C . ILE A 1 157 ? 0.502 16.172 14.188 1 98.5 157 ILE A C 1
ATOM 1218 O O . ILE A 1 157 ? -0.205 17.172 14.391 1 98.5 157 ILE A O 1
ATOM 1222 N N . SER A 1 158 ? 1.422 16.156 13.18 1 98.69 158 SER A N 1
ATOM 1223 C CA . SER A 1 158 ? 1.646 17.219 12.195 1 98.69 158 SER A CA 1
ATOM 1224 C C . SER A 1 158 ? 0.74 17.031 10.984 1 98.69 158 SER A C 1
ATOM 1226 O O . SER A 1 158 ? 0.216 15.945 10.75 1 98.69 158 SER A O 1
ATOM 1228 N N . PRO A 1 159 ? 0.49 18.078 10.219 1 98.88 159 PRO A N 1
ATOM 1229 C CA . PRO A 1 159 ? -0.355 17.969 9.031 1 98.88 159 PRO A CA 1
ATOM 1230 C C . PRO A 1 159 ? 0.454 17.875 7.738 1 98.88 159 PRO A C 1
ATOM 1232 O O . PRO A 1 159 ? 1.556 18.422 7.652 1 98.88 159 PRO A O 1
ATOM 1235 N N . ILE A 1 160 ? -0.069 17.203 6.785 1 98.94 160 ILE A N 1
ATOM 1236 C CA . ILE A 1 160 ? 0.299 17.391 5.387 1 98.94 160 ILE A CA 1
ATOM 1237 C C . ILE A 1 160 ? -0.773 18.219 4.684 1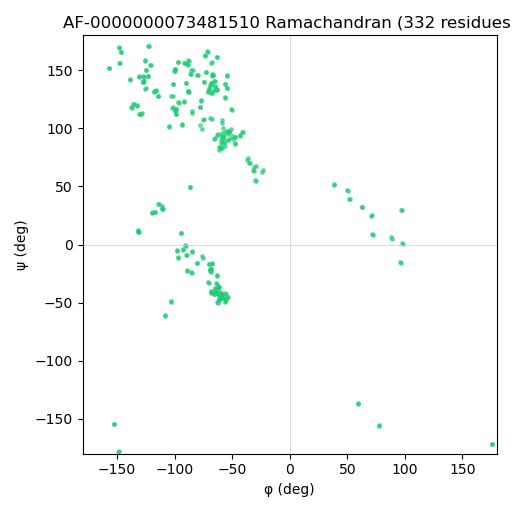 98.94 160 ILE A C 1
ATOM 1239 O O . ILE A 1 160 ? -1.925 17.797 4.574 1 98.94 160 ILE A O 1
ATOM 1243 N N . CYS A 1 161 ? -0.371 19.359 4.215 1 98.88 161 CYS A N 1
ATOM 1244 C CA . CYS A 1 161 ? -1.282 20.25 3.52 1 98.88 161 CYS A CA 1
ATOM 1245 C C . CYS A 1 161 ? -1.097 20.172 2.01 1 98.88 161 CYS A C 1
ATOM 1247 O O . CYS A 1 161 ? 0.032 20.078 1.523 1 98.88 161 CYS A O 1
ATOM 1249 N N . GLU A 1 162 ? -2.168 20.172 1.344 1 98.56 162 GLU A N 1
ATOM 1250 C CA . GLU A 1 162 ? -2.174 20.312 -0.11 1 98.56 162 GLU A CA 1
ATOM 1251 C C . GLU A 1 162 ? -2.867 21.594 -0.543 1 98.56 162 GLU A C 1
ATOM 1253 O O . GLU A 1 162 ? -3.973 21.891 -0.088 1 98.56 162 GLU A O 1
ATOM 1258 N N . LYS A 1 163 ? -2.131 22.25 -1.457 1 97.44 163 LYS A N 1
ATOM 1259 C CA . LYS A 1 163 ? -2.68 23.5 -1.957 1 97.44 163 LYS A CA 1
ATOM 1260 C C . LYS A 1 163 ? -3.938 23.266 -2.787 1 97.44 163 LYS A C 1
ATOM 1262 O O . LYS A 1 163 ? -4.008 22.297 -3.553 1 97.44 163 LYS A O 1
ATOM 1267 N N . TYR A 1 164 ? -4.871 24.219 -2.676 1 91.38 164 TYR A N 1
ATOM 1268 C CA . TYR A 1 164 ? -6.027 24.141 -3.561 1 91.38 164 TYR A CA 1
ATOM 1269 C C . TYR A 1 164 ? -5.613 24.328 -5.016 1 91.38 164 TYR A C 1
ATOM 1271 O O . TYR A 1 164 ? -4.684 25.094 -5.309 1 91.38 164 TYR A O 1
ATOM 1279 N N . HIS A 1 165 ? -6.129 23.453 -5.777 1 79.25 165 HIS A N 1
ATOM 1280 C CA . HIS A 1 165 ? -5.883 23.672 -7.199 1 79.25 165 HIS A CA 1
ATOM 1281 C C . HIS A 1 165 ? -6.762 24.797 -7.742 1 79.25 165 HIS A C 1
ATOM 1283 O O . HIS A 1 165 ? -7.934 24.906 -7.375 1 79.25 165 HIS A O 1
ATOM 1289 N N . GLU A 1 166 ? -6.102 25.984 -8.023 1 59.28 166 GLU A N 1
ATOM 1290 C CA . GLU A 1 166 ? -6.879 27.031 -8.672 1 59.28 166 GLU A CA 1
ATOM 1291 C C . GLU A 1 166 ? -7.562 26.516 -9.938 1 59.28 166 GLU A C 1
ATOM 1293 O O . GLU A 1 166 ? -6.965 25.766 -10.711 1 59.28 166 GLU A O 1
ATOM 1298 N N . LYS A 1 167 ? -8.773 26.141 -9.883 1 49.56 167 LYS A N 1
ATOM 1299 C CA . LYS A 1 167 ? -9.453 25.969 -11.164 1 49.56 167 LYS A CA 1
ATOM 1300 C C . LYS A 1 167 ? -9.078 27.078 -12.141 1 49.56 167 LYS A C 1
ATOM 1302 O O . LYS A 1 167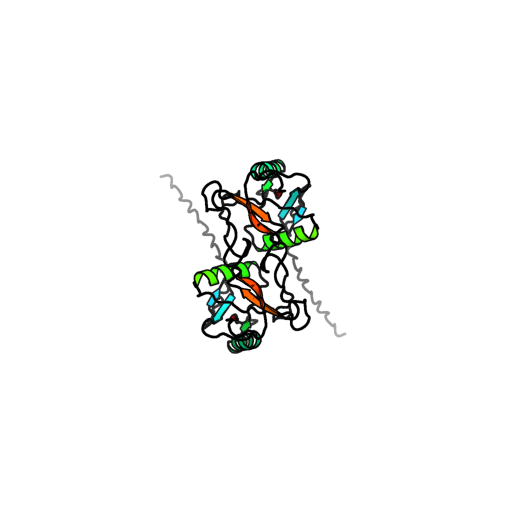 ? -9.125 28.25 -11.789 1 49.56 167 LYS A O 1
ATOM 1307 N N . LEU A 1 168 ? -8.094 26.734 -12.984 1 35.5 168 LEU A N 1
ATOM 1308 C CA . LEU A 1 168 ? -8.055 27.75 -14.023 1 35.5 168 LEU A CA 1
ATOM 1309 C C . LEU A 1 168 ? -9.469 28.094 -14.5 1 35.5 168 LEU A C 1
ATOM 1311 O O . LEU A 1 168 ? -10.328 27.219 -14.586 1 35.5 168 LEU A O 1
ATOM 1315 N N . MET B 1 1 ? -45.094 41.469 -53.781 1 33.16 1 MET B N 1
ATOM 1316 C CA . MET B 1 1 ? -44.531 40.156 -54.062 1 33.16 1 MET B CA 1
ATOM 1317 C C . MET B 1 1 ? -43.125 40.062 -53.5 1 33.16 1 MET B C 1
ATOM 1319 O O . MET B 1 1 ? -42.156 40.375 -54.188 1 33.16 1 MET B O 1
ATOM 1323 N N . THR B 1 2 ? -42.906 40.562 -52.219 1 40.84 2 THR B N 1
ATOM 1324 C CA . THR B 1 2 ? -41.656 40.625 -51.5 1 40.84 2 THR B CA 1
ATOM 1325 C C . THR B 1 2 ? -41.094 39.219 -51.25 1 40.84 2 THR B C 1
ATOM 1327 O O . THR B 1 2 ? -41.812 38.344 -50.719 1 40.84 2 THR B O 1
ATOM 1330 N N . GLY B 1 3 ? -40.219 38.781 -52.125 1 36.38 3 GLY B N 1
ATOM 1331 C CA . GLY B 1 3 ? -39.5 37.5 -52.156 1 36.38 3 GLY B CA 1
ATOM 1332 C C . GLY B 1 3 ? -38.656 37.281 -50.938 1 36.38 3 GLY B C 1
ATOM 1333 O O . GLY B 1 3 ? -37.75 38.094 -50.625 1 36.38 3 GLY B O 1
ATOM 1334 N N . PHE B 1 4 ? -39.219 36.781 -49.844 1 44.44 4 PHE B N 1
ATOM 1335 C CA . PHE B 1 4 ? -38.5 36.375 -48.656 1 44.44 4 PHE B CA 1
ATOM 1336 C C . PHE B 1 4 ? -37.438 35.312 -49 1 44.44 4 PHE B C 1
ATOM 1338 O O . PHE B 1 4 ? -37.75 34.25 -49.5 1 44.44 4 PHE B O 1
ATOM 1345 N N . GLY B 1 5 ? -36.219 35.781 -49.375 1 37.09 5 GLY B N 1
ATOM 1346 C CA . GLY B 1 5 ? -35.125 34.875 -49.594 1 37.09 5 GLY B CA 1
ATOM 1347 C C . GLY B 1 5 ? -34.781 34.031 -48.375 1 37.09 5 GLY B C 1
ATOM 1348 O O . GLY B 1 5 ? -34.594 34.594 -47.281 1 37.09 5 GLY B O 1
ATOM 1349 N N . LEU B 1 6 ? -35.156 32.781 -48.375 1 39.53 6 LEU B N 1
ATOM 1350 C CA . LEU B 1 6 ? -34.875 31.75 -47.406 1 39.53 6 LEU B CA 1
ATOM 1351 C C . LEU B 1 6 ? -33.375 31.531 -47.25 1 39.53 6 LEU B C 1
ATOM 1353 O O . LEU B 1 6 ? -32.688 31.141 -48.219 1 39.53 6 LEU B O 1
ATOM 1357 N N . LEU B 1 7 ? -32.719 32.344 -46.438 1 39.72 7 LEU B N 1
ATOM 1358 C CA . LEU B 1 7 ? -31.328 32.062 -46.156 1 39.72 7 LEU B CA 1
ATOM 1359 C C . LEU B 1 7 ? -31.156 30.688 -45.531 1 39.72 7 LEU B C 1
ATOM 1361 O O . LEU B 1 7 ? -31.75 30.406 -44.5 1 39.72 7 LEU B O 1
ATOM 1365 N N . SER B 1 8 ? -30.859 29.719 -46.344 1 40.84 8 SER B N 1
ATOM 1366 C CA . SER B 1 8 ? -30.578 28.359 -45.875 1 40.84 8 SER B CA 1
ATOM 1367 C C . SER B 1 8 ? -29.312 28.312 -45.031 1 40.84 8 SER B C 1
ATOM 1369 O O . SER B 1 8 ? -28.25 28.781 -45.469 1 40.84 8 SER B O 1
ATOM 1371 N N . PHE B 1 9 ? -29.516 28.469 -43.781 1 41.06 9 PHE B N 1
ATOM 1372 C CA . PHE B 1 9 ? -28.391 28.25 -42.875 1 41.06 9 PHE B CA 1
ATOM 1373 C C . PHE B 1 9 ? -27.844 26.828 -43.031 1 41.06 9 PHE B C 1
ATOM 1375 O O . PHE B 1 9 ? -28.578 25.859 -42.812 1 41.06 9 PHE B O 1
ATOM 1382 N N . LEU B 1 10 ? -26.859 26.672 -43.906 1 42.34 10 LEU B N 1
ATOM 1383 C CA . LEU B 1 10 ? -26.141 25.406 -43.969 1 42.34 10 LEU B CA 1
ATOM 1384 C C . LEU B 1 10 ? -25.438 25.109 -42.625 1 42.34 10 LEU B C 1
ATOM 1386 O O . LEU B 1 10 ? -24.484 25.781 -42.281 1 42.34 10 LEU B O 1
ATOM 1390 N N . GLY B 1 11 ? -26.234 24.609 -41.75 1 39.53 11 GLY B N 1
ATOM 1391 C CA . GLY B 1 11 ? -25.625 24.125 -40.5 1 39.53 11 GLY B CA 1
ATOM 1392 C C . GLY B 1 11 ? -24.516 23.109 -40.75 1 39.53 11 GLY B C 1
ATOM 1393 O O . GLY B 1 11 ? -24.719 22.109 -41.438 1 39.53 11 GLY B O 1
ATOM 1394 N N . THR B 1 12 ? -23.281 23.531 -40.75 1 45.31 12 THR B N 1
ATOM 1395 C CA . THR B 1 12 ? -22.156 22.609 -40.781 1 45.31 12 THR B CA 1
ATOM 1396 C C . THR B 1 12 ? -22.203 21.641 -39.625 1 45.31 12 THR B C 1
ATOM 1398 O O . THR B 1 12 ? -22.234 22.047 -38.469 1 45.31 12 THR B O 1
ATOM 1401 N N . LEU B 1 13 ? -22.797 20.5 -39.875 1 41.03 13 LEU B N 1
ATOM 1402 C CA . LEU B 1 13 ? -22.703 19.406 -38.906 1 41.03 13 LEU B CA 1
ATOM 1403 C C . LEU B 1 13 ? -21.266 19.047 -38.594 1 41.03 13 LEU B C 1
ATOM 1405 O O . LEU B 1 13 ? -20.531 18.594 -39.5 1 41.03 13 LEU B O 1
ATOM 1409 N N . ALA B 1 14 ? -20.719 19.703 -37.625 1 45.62 14 ALA B N 1
ATOM 1410 C CA . ALA B 1 14 ? -19.422 19.266 -37.156 1 45.62 14 ALA B CA 1
ATOM 1411 C C . ALA B 1 14 ? -19.438 17.766 -36.812 1 45.62 14 ALA B C 1
ATOM 1413 O O . ALA B 1 14 ? -20.188 17.344 -35.938 1 45.62 14 ALA B O 1
ATOM 1414 N N . MET B 1 15 ? -19.016 16.969 -37.688 1 38.62 15 MET B N 1
ATOM 1415 C CA . MET B 1 15 ? -18.812 15.57 -37.312 1 38.62 15 MET B CA 1
ATOM 1416 C C . MET B 1 15 ? -17.797 15.445 -36.188 1 38.62 15 MET B C 1
ATOM 1418 O O . MET B 1 15 ? -16.656 15.859 -36.312 1 38.62 15 MET B O 1
ATOM 1422 N N . VAL B 1 16 ? -18.25 15.484 -34.938 1 42.53 16 VAL B N 1
ATOM 1423 C CA . VAL B 1 16 ? -17.375 15.039 -33.875 1 42.53 16 VAL B CA 1
ATOM 1424 C C . VAL B 1 16 ? -16.797 13.664 -34.219 1 42.53 16 VAL B C 1
ATOM 1426 O O . VAL B 1 16 ? -17.531 12.688 -34.344 1 42.53 16 VAL B O 1
ATOM 1429 N N . VAL B 1 17 ? -15.664 13.578 -34.812 1 41.78 17 VAL B N 1
ATOM 1430 C CA . VAL B 1 17 ? -14.922 12.32 -34.875 1 41.78 17 VAL B CA 1
ATOM 1431 C C . VAL B 1 17 ? -14.742 11.766 -33.469 1 41.78 17 VAL B C 1
ATOM 1433 O O . VAL B 1 17 ? -14.109 12.391 -32.625 1 41.78 17 VAL B O 1
ATOM 1436 N N . ALA B 1 18 ? -15.688 10.961 -33.031 1 40.22 18 ALA B N 1
ATOM 1437 C CA . ALA B 1 18 ? -15.336 10.117 -31.875 1 40.22 18 ALA B CA 1
ATOM 1438 C C . ALA B 1 18 ? -13.984 9.43 -32.094 1 40.22 18 ALA B C 1
ATOM 1440 O O . ALA B 1 18 ? -13.812 8.68 -33.062 1 40.22 18 ALA B O 1
ATOM 1441 N N . THR B 1 19 ? -12.969 10.07 -31.75 1 40.94 19 THR B N 1
ATOM 1442 C CA . THR B 1 19 ? -11.781 9.227 -31.641 1 40.94 19 THR B CA 1
ATOM 1443 C C . THR B 1 19 ? -12.102 7.918 -30.938 1 40.94 19 THR B C 1
ATOM 1445 O O . THR B 1 19 ? -12.703 7.926 -29.859 1 40.94 19 THR B O 1
ATOM 1448 N N . ASP B 1 20 ? -12.398 6.938 -31.625 1 37.75 20 ASP B N 1
ATOM 1449 C CA . ASP B 1 20 ? -12.375 5.621 -31 1 37.75 20 ASP B CA 1
ATOM 1450 C C . ASP B 1 20 ? -11.234 5.516 -29.984 1 37.75 20 ASP B C 1
ATOM 1452 O O . ASP B 1 20 ? -10.062 5.551 -30.359 1 37.75 20 ASP B O 1
ATOM 1456 N N . VAL B 1 21 ? -11.352 6.113 -28.844 1 42 21 VAL B N 1
ATOM 1457 C CA . VAL B 1 21 ? -10.438 5.594 -27.828 1 42 21 VAL B CA 1
ATOM 1458 C C . VAL B 1 21 ? -10.273 4.086 -28.016 1 42 21 VAL B C 1
ATOM 1460 O O . VAL B 1 21 ? -11.234 3.326 -27.875 1 42 21 VAL B O 1
ATOM 1463 N N . ASN B 1 22 ? -9.617 3.66 -29.047 1 39.09 22 ASN B N 1
ATOM 1464 C CA . ASN B 1 22 ? -9.227 2.254 -29.094 1 39.09 22 ASN B CA 1
ATOM 1465 C C . ASN B 1 22 ? -8.984 1.693 -27.703 1 39.09 22 ASN B C 1
ATOM 1467 O O . ASN B 1 22 ? -7.945 1.967 -27.094 1 39.09 22 ASN B O 1
ATOM 1471 N N . SER B 1 23 ? -9.898 1.762 -26.797 1 45.75 23 SER B N 1
ATOM 1472 C CA . SER B 1 23 ? -9.734 0.818 -25.703 1 45.75 23 SER B CA 1
ATOM 1473 C C . SER B 1 23 ? -9.023 -0.45 -26.172 1 45.75 23 SER B C 1
ATOM 1475 O O . SER B 1 23 ? -9.539 -1.18 -27.016 1 45.75 23 SER B O 1
ATOM 1477 N N . SER B 1 24 ? -7.793 -0.472 -26.547 1 48.19 24 SER B N 1
ATOM 1478 C CA . SER B 1 24 ? -7.16 -1.75 -26.844 1 48.19 24 SER B CA 1
ATOM 1479 C C . SER B 1 24 ? -7.852 -2.898 -26.125 1 48.19 24 SER B C 1
ATOM 1481 O O . SER B 1 24 ? -7.816 -2.975 -24.891 1 48.19 24 SER B O 1
ATOM 1483 N N . ASN B 1 25 ? -9.07 -3.18 -26.359 1 55.78 25 ASN B N 1
ATOM 1484 C CA . ASN B 1 25 ? -9.773 -4.383 -25.938 1 55.78 25 ASN B CA 1
ATOM 1485 C C . ASN B 1 25 ? -8.836 -5.582 -25.859 1 55.78 25 ASN B C 1
ATOM 1487 O O . ASN B 1 25 ? -8.492 -6.176 -26.875 1 55.78 25 ASN B O 1
ATOM 1491 N N . THR B 1 26 ? -7.848 -5.461 -24.938 1 65.31 26 THR B N 1
ATOM 1492 C CA . THR B 1 26 ? -6.996 -6.633 -24.75 1 65.31 26 THR B CA 1
ATOM 1493 C C . THR B 1 26 ? -7.84 -7.895 -24.594 1 65.31 26 THR B C 1
ATOM 1495 O O . THR B 1 26 ? -8.664 -7.98 -23.672 1 65.31 26 THR B O 1
ATOM 1498 N N . GLU B 1 27 ? -8.133 -8.625 -25.656 1 85.44 27 GLU B N 1
ATOM 1499 C CA . GLU B 1 27 ? -8.812 -9.914 -25.547 1 85.44 27 GLU B CA 1
ATOM 1500 C C . GLU B 1 27 ? -7.914 -10.945 -24.859 1 85.44 27 GLU B C 1
ATOM 1502 O O . GLU B 1 27 ? -6.797 -11.203 -25.312 1 85.44 27 GLU B O 1
ATOM 1507 N N . CYS B 1 28 ? -8.297 -11.281 -23.578 1 94.94 28 CYS B N 1
ATOM 1508 C CA . CYS B 1 28 ? -7.586 -12.336 -22.875 1 94.94 28 CYS B CA 1
ATOM 1509 C C . CYS B 1 28 ? -8.242 -13.688 -23.094 1 94.94 28 CYS B C 1
ATOM 1511 O O . CYS B 1 28 ? -9.445 -13.852 -22.859 1 94.94 28 CYS B O 1
ATOM 1513 N N . HIS B 1 29 ? -7.445 -14.617 -23.609 1 92.81 29 HIS B N 1
ATOM 1514 C CA . HIS B 1 29 ? -7.98 -15.953 -23.828 1 92.81 29 HIS B CA 1
ATOM 1515 C C . HIS B 1 29 ? -7.805 -16.828 -22.594 1 92.81 29 HIS B C 1
ATOM 1517 O O . HIS B 1 29 ? -6.836 -16.672 -21.844 1 92.81 29 HIS B O 1
ATOM 1523 N N . SER B 1 30 ? -8.617 -17.766 -22.484 1 94.94 30 SER B N 1
ATOM 1524 C CA . SER B 1 30 ? -8.523 -18.703 -21.359 1 94.94 30 SER B CA 1
ATOM 1525 C C . SER B 1 30 ? -7.145 -19.359 -21.297 1 94.94 30 SER B C 1
ATOM 1527 O O . SER B 1 30 ? -6.559 -19.688 -22.328 1 94.94 30 SER B O 1
ATOM 1529 N N . PRO B 1 31 ? -6.656 -19.453 -20.062 1 97.19 31 PRO B N 1
ATOM 1530 C CA . PRO B 1 31 ? -7.289 -19.266 -18.766 1 97.19 31 PRO B CA 1
ATOM 1531 C C . PRO B 1 31 ? -7.117 -17.859 -18.219 1 97.19 31 PRO B C 1
ATOM 1533 O O . PRO B 1 31 ? -7.516 -17.578 -17.078 1 97.19 31 PRO B O 1
ATOM 1536 N N . PHE B 1 32 ? -6.633 -17 -19.047 1 97.62 32 PHE B N 1
ATOM 1537 C CA . PHE B 1 32 ? -6.383 -15.633 -18.609 1 97.62 32 PHE B CA 1
ATOM 1538 C C . PHE B 1 32 ? -7.672 -14.82 -18.609 1 97.62 32 PHE B C 1
ATOM 1540 O O . PHE B 1 32 ? -8.547 -15.039 -19.438 1 97.62 32 PHE B O 1
ATOM 1547 N N . THR B 1 33 ? -7.758 -13.938 -17.672 1 96.44 33 THR B N 1
ATOM 1548 C CA . THR B 1 33 ? -8.852 -12.992 -17.531 1 96.44 33 THR B CA 1
ATOM 1549 C C . THR B 1 33 ? -8.336 -11.555 -17.531 1 96.44 33 THR B C 1
ATOM 1551 O O . THR B 1 33 ? -7.266 -11.273 -16.984 1 96.44 33 THR B O 1
ATOM 1554 N N . GLU B 1 34 ? -9.109 -10.68 -18.094 1 96.31 34 GLU B N 1
ATOM 1555 C CA . GLU B 1 34 ? -8.711 -9.273 -18.109 1 96.31 34 GLU B CA 1
ATOM 1556 C C . GLU B 1 34 ? -8.938 -8.617 -16.75 1 96.31 34 GLU B C 1
ATOM 1558 O O . GLU B 1 34 ? -10.039 -8.695 -16.188 1 96.31 34 GLU B O 1
ATOM 1563 N N . VAL B 1 35 ? -7.949 -8.062 -16.188 1 96.69 35 VAL B N 1
ATOM 1564 C CA . VAL B 1 35 ? -7.984 -7.277 -14.961 1 96.69 35 VAL B CA 1
ATOM 1565 C C . VAL B 1 35 ? -7.246 -5.957 -15.172 1 96.69 35 VAL B C 1
ATOM 1567 O O . VAL B 1 35 ? -6.02 -5.934 -15.289 1 96.69 35 VAL B O 1
ATOM 1570 N N . ALA B 1 36 ? -8.008 -4.891 -15.148 1 95.44 36 ALA B N 1
ATOM 1571 C CA . ALA B 1 36 ? -7.438 -3.559 -15.312 1 95.44 36 ALA B CA 1
ATOM 1572 C C . ALA B 1 36 ? -6.559 -3.486 -16.562 1 95.44 36 ALA B C 1
ATOM 1574 O O . ALA B 1 36 ? -5.441 -2.967 -16.516 1 95.44 36 ALA B O 1
ATOM 1575 N N . GLY B 1 37 ? -6.945 -4.102 -17.594 1 94.31 37 GLY B N 1
ATOM 1576 C CA . GLY B 1 37 ? -6.293 -3.986 -18.891 1 94.31 37 GLY B CA 1
ATOM 1577 C C . GLY B 1 37 ? -5.172 -4.992 -19.078 1 94.31 37 GLY B C 1
ATOM 1578 O O . GLY B 1 37 ? -4.457 -4.945 -20.078 1 94.31 37 GLY B O 1
ATOM 1579 N N . ARG B 1 38 ? -4.996 -5.867 -18.141 1 96.44 38 ARG B N 1
ATOM 1580 C CA . ARG B 1 38 ? -3.965 -6.895 -18.203 1 96.44 38 ARG B CA 1
ATOM 1581 C C . ARG B 1 38 ? -4.574 -8.289 -18.141 1 96.44 38 ARG B C 1
ATOM 1583 O O . ARG B 1 38 ? -5.688 -8.461 -17.641 1 96.44 38 ARG B O 1
ATOM 1590 N N . CYS B 1 39 ? -3.842 -9.258 -18.703 1 97.75 39 CYS B N 1
ATOM 1591 C CA . CYS B 1 39 ? -4.344 -10.625 -18.719 1 97.75 39 CYS B CA 1
ATOM 1592 C C . CYS B 1 39 ? -3.713 -11.453 -17.609 1 97.75 39 CYS B C 1
ATOM 1594 O O . CYS B 1 39 ? -2.518 -11.75 -17.656 1 97.75 39 CYS B O 1
ATOM 1596 N N . LEU B 1 40 ? -4.582 -11.875 -16.688 1 98.38 40 LEU B N 1
ATOM 1597 C CA . LEU B 1 40 ? -4.094 -12.555 -15.484 1 98.38 40 LEU B CA 1
ATOM 1598 C C . LEU B 1 40 ? -4.766 -13.914 -15.32 1 98.38 40 LEU B C 1
ATOM 1600 O O . LEU B 1 40 ? -5.871 -14.133 -15.82 1 98.38 40 LEU B O 1
ATOM 1604 N N . HIS B 1 41 ? -3.979 -14.766 -14.703 1 98.44 41 HIS B N 1
ATOM 1605 C CA . HIS B 1 41 ? -4.535 -16.031 -14.266 1 98.44 41 HIS B CA 1
ATOM 1606 C C . HIS B 1 41 ? -4.07 -16.375 -12.852 1 98.44 41 HIS B C 1
ATOM 1608 O O . HIS B 1 41 ? -2.869 -16.438 -12.586 1 98.44 41 HIS B O 1
ATOM 1614 N N . ILE B 1 42 ? -5.023 -16.531 -11.938 1 98.31 42 ILE B N 1
ATOM 1615 C CA . ILE B 1 42 ? -4.746 -17.031 -10.594 1 98.31 42 ILE B CA 1
ATOM 1616 C C . ILE B 1 42 ? -5.07 -18.531 -10.523 1 98.31 42 ILE B C 1
ATOM 1618 O O . ILE B 1 42 ? -6.238 -18.922 -10.602 1 98.31 42 ILE B O 1
ATOM 1622 N N . GLU B 1 43 ? -4.074 -19.359 -10.359 1 97.06 43 GLU B N 1
ATOM 1623 C CA . GLU B 1 43 ? -4.25 -20.797 -10.297 1 97.06 43 GLU B CA 1
ATOM 1624 C C . GLU B 1 43 ? -4.387 -21.281 -8.852 1 97.06 43 GLU B C 1
ATOM 1626 O O . GLU B 1 43 ? -3.387 -21.469 -8.164 1 97.06 43 GLU B O 1
ATOM 1631 N N . VAL B 1 44 ? -5.57 -21.578 -8.406 1 94.38 44 VAL B N 1
ATOM 1632 C CA . VAL B 1 44 ? -5.781 -21.891 -6.992 1 94.38 44 VAL B CA 1
ATOM 1633 C C . VAL B 1 44 ? -5.777 -23.391 -6.781 1 94.38 44 VAL B C 1
ATOM 1635 O O . VAL B 1 44 ? -5.621 -23.875 -5.656 1 94.38 44 VAL B O 1
ATOM 1638 N N . ALA B 1 45 ? -5.82 -24.141 -7.844 1 95 45 ALA B N 1
ATOM 1639 C CA . ALA B 1 45 ? -5.895 -25.594 -7.73 1 95 45 ALA B CA 1
ATOM 1640 C C . ALA B 1 45 ? -4.504 -26.203 -7.578 1 95 45 ALA B C 1
ATOM 1642 O O . ALA B 1 45 ? -4.367 -27.359 -7.164 1 95 45 ALA B O 1
ATOM 1643 N N . THR B 1 46 ? -3.533 -25.547 -8.008 1 97.06 46 THR B N 1
ATOM 1644 C CA . THR B 1 46 ? -2.158 -26.031 -7.965 1 97.06 46 THR B CA 1
ATOM 1645 C C . THR B 1 46 ? -1.289 -25.109 -7.102 1 97.06 46 THR B C 1
ATOM 1647 O O . THR B 1 46 ? -1.364 -23.891 -7.211 1 97.06 46 THR B O 1
ATOM 1650 N N . THR B 1 47 ? -0.533 -25.734 -6.211 1 98.44 47 THR B N 1
ATOM 1651 C CA . THR B 1 47 ? 0.437 -25.016 -5.387 1 98.44 47 THR B CA 1
ATOM 1652 C C . THR B 1 47 ? 1.825 -25.641 -5.531 1 98.44 47 THR B C 1
ATOM 1654 O O . THR B 1 47 ? 1.966 -26.75 -6.035 1 98.44 47 THR B O 1
ATOM 1657 N N . GLY B 1 48 ? 2.861 -24.844 -5.203 1 98.81 48 GLY B N 1
ATOM 1658 C CA . GLY B 1 48 ? 4.227 -25.328 -5.277 1 98.81 48 GLY B CA 1
ATOM 1659 C C . GLY B 1 48 ? 5.262 -24.266 -4.98 1 98.81 48 GLY B C 1
ATOM 1660 O O . GLY B 1 48 ? 4.918 -23.172 -4.531 1 98.81 48 GLY B O 1
ATOM 1661 N N . SER B 1 49 ? 6.465 -24.656 -5.207 1 98.94 49 SER B N 1
ATOM 1662 C CA . SER B 1 49 ? 7.566 -23.719 -4.996 1 98.94 49 SER B CA 1
ATOM 1663 C C . SER B 1 49 ? 7.465 -22.531 -5.941 1 98.94 49 SER B C 1
ATOM 1665 O O . SER B 1 49 ? 6.742 -22.578 -6.941 1 98.94 49 SER B O 1
ATOM 1667 N N . TRP B 1 50 ? 8.156 -21.516 -5.57 1 98.94 50 TRP B N 1
ATOM 1668 C CA . TRP B 1 50 ? 8.188 -20.312 -6.418 1 98.94 50 TRP B CA 1
ATOM 1669 C C . TRP B 1 50 ? 8.609 -20.672 -7.836 1 98.94 50 TRP B C 1
ATOM 1671 O O . TRP B 1 50 ? 7.969 -20.25 -8.805 1 98.94 50 TRP B O 1
ATOM 1681 N N . HIS B 1 51 ? 9.688 -21.516 -8.023 1 98.94 51 HIS B N 1
ATOM 1682 C CA . HIS B 1 51 ? 10.234 -21.875 -9.328 1 98.94 51 HIS B CA 1
ATOM 1683 C C . HIS B 1 51 ? 9.266 -22.75 -10.109 1 98.94 51 HIS B C 1
ATOM 1685 O O . HIS B 1 51 ? 9.086 -22.578 -11.312 1 98.94 51 HIS B O 1
ATOM 1691 N N . ASN B 1 52 ? 8.641 -23.672 -9.438 1 98.94 52 ASN B N 1
ATOM 1692 C CA . ASN B 1 52 ? 7.668 -24.531 -10.102 1 98.94 52 ASN B CA 1
ATOM 1693 C C . ASN B 1 52 ? 6.453 -23.734 -10.57 1 98.94 52 ASN B C 1
ATOM 1695 O O . ASN B 1 52 ? 5.941 -23.969 -11.672 1 98.94 52 ASN B O 1
ATOM 1699 N N . MET B 1 53 ? 6.008 -22.859 -9.727 1 98.94 53 MET B N 1
ATOM 1700 C CA . MET B 1 53 ? 4.832 -22.078 -10.078 1 98.94 53 MET B CA 1
ATOM 1701 C C . MET B 1 53 ? 5.156 -21.078 -11.188 1 98.94 53 MET B C 1
ATOM 1703 O O . MET B 1 53 ? 4.309 -20.781 -12.031 1 98.94 53 MET B O 1
ATOM 1707 N N . ARG B 1 54 ? 6.383 -20.578 -11.18 1 98.94 54 ARG B N 1
ATOM 1708 C CA . ARG B 1 54 ? 6.82 -19.766 -12.305 1 98.94 54 ARG B CA 1
ATOM 1709 C C . ARG B 1 54 ? 6.801 -20.562 -13.602 1 98.94 54 ARG B C 1
ATOM 1711 O O . ARG B 1 54 ? 6.34 -20.078 -14.633 1 98.94 54 ARG B O 1
ATOM 1718 N N . LYS B 1 55 ? 7.359 -21.734 -13.539 1 98.88 55 LYS B N 1
ATOM 1719 C CA . LYS B 1 55 ? 7.352 -22.609 -14.711 1 98.88 55 LYS B CA 1
ATOM 1720 C C . LYS B 1 55 ? 5.93 -22.844 -15.211 1 98.88 55 LYS B C 1
ATOM 1722 O O . LYS B 1 55 ? 5.684 -22.844 -16.422 1 98.88 55 LYS B O 1
ATOM 1727 N N . LEU B 1 56 ? 5.016 -23.062 -14.312 1 98.81 56 LEU B N 1
ATOM 1728 C CA . LEU B 1 56 ? 3.615 -23.203 -14.688 1 98.81 56 LEU B CA 1
ATOM 1729 C C . LEU B 1 56 ? 3.135 -21.984 -15.469 1 98.81 56 LEU B C 1
ATOM 1731 O O . LEU B 1 56 ? 2.488 -22.125 -16.516 1 98.81 56 LEU B O 1
ATOM 1735 N N . CYS B 1 57 ? 3.426 -20.781 -14.922 1 98.81 57 CYS B N 1
ATOM 1736 C CA . CYS B 1 57 ? 3.031 -19.562 -15.617 1 98.81 57 CYS B CA 1
ATOM 1737 C C . CYS B 1 57 ? 3.666 -19.5 -17 1 98.81 57 CYS B C 1
ATOM 1739 O O . CYS B 1 57 ? 3.016 -19.094 -17.969 1 98.81 57 CYS B O 1
ATOM 1741 N N . GLN B 1 58 ? 4.918 -19.859 -17.109 1 98.69 58 GLN B N 1
ATOM 1742 C CA . GLN B 1 58 ? 5.629 -19.828 -18.391 1 98.69 58 GLN B CA 1
ATOM 1743 C C . GLN B 1 58 ? 5.012 -20.812 -19.375 1 98.69 58 GLN B C 1
ATOM 1745 O O . GLN B 1 58 ? 4.859 -20.484 -20.562 1 98.69 58 GLN B O 1
ATOM 1750 N N . ASP B 1 59 ? 4.656 -21.938 -18.906 1 98.38 59 ASP B N 1
ATOM 1751 C CA . ASP B 1 59 ? 4.02 -22.953 -19.75 1 98.38 59 ASP B CA 1
ATOM 1752 C C . ASP B 1 59 ? 2.678 -22.453 -20.281 1 98.38 59 ASP B C 1
ATOM 1754 O O . ASP B 1 59 ? 2.244 -22.859 -21.359 1 98.38 59 ASP B O 1
ATOM 1758 N N . LEU B 1 60 ? 2.016 -21.562 -19.609 1 97.62 60 LEU B N 1
ATOM 1759 C CA . LEU B 1 60 ? 0.737 -21 -20.016 1 97.62 60 LEU B CA 1
ATOM 1760 C C . LEU B 1 60 ? 0.943 -19.828 -20.969 1 97.62 60 LEU B C 1
ATOM 1762 O O . LEU B 1 60 ? -0.024 -19.266 -21.484 1 97.62 60 LEU B O 1
ATOM 1766 N N . GLY B 1 61 ? 2.162 -19.453 -21.156 1 97.12 61 GLY B N 1
ATOM 1767 C CA . GLY B 1 61 ? 2.438 -18.344 -22.047 1 97.12 61 GLY B CA 1
ATOM 1768 C C . GLY B 1 61 ? 2.615 -17.031 -21.328 1 97.12 61 GLY B C 1
ATOM 1769 O O . GLY B 1 61 ? 2.311 -15.961 -21.875 1 97.12 61 GLY B O 1
ATOM 1770 N N . GLY B 1 62 ? 3.072 -17.047 -20.141 1 98.19 62 GLY B N 1
ATOM 1771 C CA . GLY B 1 62 ? 3.326 -15.859 -19.344 1 98.19 62 GLY B CA 1
ATOM 1772 C C . GLY B 1 62 ? 4.422 -16.047 -18.312 1 98.19 62 GLY B C 1
ATOM 1773 O O . GLY B 1 62 ? 5.375 -16.797 -18.547 1 98.19 62 GLY B O 1
ATOM 1774 N N . ASP B 1 63 ? 4.34 -15.273 -17.281 1 98.75 63 ASP B N 1
ATOM 1775 C CA . ASP B 1 63 ? 5.238 -15.352 -16.125 1 98.75 63 ASP B CA 1
ATOM 1776 C C . ASP B 1 63 ? 4.52 -14.953 -14.836 1 98.75 63 ASP B C 1
ATOM 1778 O O . ASP B 1 63 ? 3.363 -14.523 -14.875 1 98.75 63 ASP B O 1
ATOM 1782 N N . LEU B 1 64 ? 5.164 -15.188 -13.734 1 98.94 64 LEU B N 1
ATOM 1783 C CA . LEU B 1 64 ? 4.625 -14.609 -12.508 1 98.94 64 LEU B CA 1
ATOM 1784 C C . LEU B 1 64 ? 4.438 -13.102 -12.648 1 98.94 64 LEU B C 1
ATOM 1786 O O . LEU B 1 64 ? 5.266 -12.422 -13.258 1 98.94 64 LEU B O 1
ATOM 1790 N N . VAL B 1 65 ? 3.424 -12.617 -12.023 1 98.88 65 VAL B N 1
ATOM 1791 C CA . VAL B 1 65 ? 2.945 -11.258 -12.258 1 98.88 65 VAL B CA 1
ATOM 1792 C C . VAL B 1 65 ? 3.971 -10.25 -11.742 1 98.88 65 VAL B C 1
ATOM 1794 O O . VAL B 1 65 ? 4.598 -10.469 -10.703 1 98.88 65 VAL B O 1
ATOM 1797 N N . ASN B 1 66 ? 4.148 -9.234 -12.5 1 98.25 66 ASN B N 1
ATOM 1798 C CA . ASN B 1 66 ? 4.898 -8.031 -12.148 1 98.25 66 ASN B CA 1
ATOM 1799 C C . ASN B 1 66 ? 3.977 -6.922 -11.656 1 98.25 66 ASN B C 1
ATOM 1801 O O . ASN B 1 66 ? 3.082 -6.48 -12.375 1 98.25 66 ASN B O 1
ATOM 1805 N N . LEU B 1 67 ? 4.203 -6.414 -10.43 1 98.56 67 LEU B N 1
ATOM 1806 C CA . LEU B 1 67 ? 3.289 -5.453 -9.82 1 98.56 67 LEU B CA 1
ATOM 1807 C C . LEU B 1 67 ? 3.965 -4.098 -9.641 1 98.56 67 LEU B C 1
ATOM 1809 O O . LEU B 1 67 ? 3.693 -3.385 -8.672 1 98.56 67 LEU B O 1
ATOM 1813 N N . SER B 1 68 ? 4.832 -3.729 -10.57 1 97.75 68 SER B N 1
ATOM 1814 C CA . SER B 1 68 ? 5.57 -2.473 -10.492 1 97.75 68 SER B CA 1
ATOM 1815 C C . SER B 1 68 ? 4.645 -1.274 -10.688 1 97.75 68 SER B C 1
ATOM 1817 O O . SER B 1 68 ? 4.984 -0.152 -10.312 1 97.75 68 SER B O 1
ATOM 1819 N N . ASP B 1 69 ? 3.523 -1.481 -11.328 1 97.5 69 ASP B N 1
ATOM 1820 C CA . ASP B 1 69 ? 2.504 -0.445 -11.453 1 97.5 69 ASP B CA 1
ATOM 1821 C C . ASP B 1 69 ? 1.586 -0.427 -10.234 1 97.5 69 ASP B C 1
ATOM 1823 O O . ASP B 1 69 ? 0.772 -1.334 -10.047 1 97.5 69 ASP B O 1
ATOM 1827 N N . LEU B 1 70 ? 1.709 0.655 -9.539 1 98.06 70 LEU B N 1
ATOM 1828 C CA . LEU B 1 70 ? 1.026 0.727 -8.258 1 98.06 70 LEU B CA 1
ATOM 1829 C C . LEU B 1 70 ? -0.487 0.756 -8.445 1 98.06 70 LEU B C 1
ATOM 1831 O O . LEU B 1 70 ? -1.228 0.181 -7.645 1 98.06 70 LEU B O 1
ATOM 1835 N N . GLN B 1 71 ? -0.941 1.481 -9.422 1 97.62 71 GLN B N 1
ATOM 1836 C CA . GLN B 1 71 ? -2.377 1.479 -9.68 1 97.62 71 GLN B CA 1
ATOM 1837 C C . GLN B 1 71 ? -2.873 0.076 -10.016 1 97.62 71 GLN B C 1
ATOM 1839 O O . GLN B 1 71 ? -3.936 -0.34 -9.547 1 97.62 71 GLN B O 1
ATOM 1844 N N . PHE B 1 72 ? -2.115 -0.641 -10.797 1 97.94 72 PHE B N 1
ATOM 1845 C CA . PHE B 1 72 ? -2.473 -2.012 -11.141 1 97.94 72 PHE B CA 1
ATOM 1846 C C . PHE B 1 72 ? -2.492 -2.895 -9.898 1 97.94 72 PHE B C 1
ATOM 1848 O O . PHE B 1 72 ? -3.396 -3.713 -9.727 1 97.94 72 PHE B O 1
ATOM 1855 N N . TYR B 1 73 ? -1.493 -2.729 -9 1 98.75 73 TYR B N 1
ATOM 1856 C CA . TYR B 1 73 ? -1.476 -3.473 -7.746 1 98.75 73 TYR B CA 1
ATOM 1857 C C . TYR B 1 73 ? -2.77 -3.264 -6.969 1 98.75 73 TYR B C 1
ATOM 1859 O O . TYR B 1 73 ? -3.398 -4.227 -6.531 1 98.75 73 TYR B O 1
ATOM 1867 N N . GLY B 1 74 ? -3.154 -2.037 -6.883 1 98.5 74 GLY B N 1
ATOM 1868 C CA . GLY B 1 74 ? -4.418 -1.744 -6.227 1 98.5 74 GLY B CA 1
ATOM 1869 C C . GLY B 1 74 ? -5.605 -2.422 -6.883 1 98.5 74 GLY B C 1
ATOM 1870 O O . GLY B 1 74 ? -6.453 -3 -6.199 1 98.5 74 GLY B O 1
ATOM 1871 N N . ASP B 1 75 ? -5.648 -2.342 -8.164 1 97.94 75 ASP B N 1
ATOM 1872 C CA . ASP B 1 75 ? -6.746 -2.951 -8.906 1 97.94 75 ASP B CA 1
ATOM 1873 C C . ASP B 1 75 ? -6.738 -4.473 -8.75 1 97.94 75 ASP B C 1
ATOM 1875 O O . ASP B 1 75 ? -7.793 -5.098 -8.664 1 97.94 75 ASP B O 1
ATOM 1879 N N . LEU B 1 76 ? -5.609 -5.043 -8.734 1 98.5 76 LEU B N 1
ATOM 1880 C CA . LEU B 1 76 ? -5.477 -6.488 -8.57 1 98.5 76 LEU B CA 1
ATOM 1881 C C . LEU B 1 76 ? -5.996 -6.93 -7.207 1 98.5 76 LEU B C 1
ATOM 1883 O O . LEU B 1 76 ? -6.66 -7.965 -7.098 1 98.5 76 LEU B O 1
ATOM 1887 N N . ILE B 1 77 ? -5.703 -6.176 -6.184 1 98.19 77 ILE B N 1
ATOM 1888 C CA . ILE B 1 77 ? -6.176 -6.508 -4.844 1 98.19 77 ILE B CA 1
ATOM 1889 C C . ILE B 1 77 ? -7.699 -6.508 -4.82 1 98.19 77 ILE B C 1
ATOM 1891 O O . ILE B 1 77 ? -8.32 -7.395 -4.223 1 98.19 77 ILE B O 1
ATOM 1895 N N . LEU B 1 78 ? -8.281 -5.5 -5.445 1 97.38 78 LEU B N 1
ATOM 1896 C CA . LEU B 1 78 ? -9.734 -5.465 -5.527 1 97.38 78 LEU B CA 1
ATOM 1897 C C . LEU B 1 78 ? -10.266 -6.711 -6.234 1 97.38 78 LEU B C 1
ATOM 1899 O O . LEU B 1 78 ? -11.266 -7.293 -5.805 1 97.38 78 LEU B O 1
ATOM 1903 N N . TYR B 1 79 ? -9.641 -7.121 -7.309 1 98.06 79 TYR B N 1
ATOM 1904 C CA . TYR B 1 79 ? -10.023 -8.32 -8.047 1 98.06 79 TYR B CA 1
ATOM 1905 C C . TYR B 1 79 ? -9.898 -9.562 -7.176 1 98.06 79 TYR B C 1
ATOM 1907 O O . TYR B 1 79 ? -10.836 -10.367 -7.102 1 98.06 79 TYR B O 1
ATOM 1915 N N . ILE B 1 80 ? -8.789 -9.734 -6.48 1 97.88 80 ILE B N 1
ATOM 1916 C CA . ILE B 1 80 ? -8.555 -10.891 -5.617 1 97.88 80 ILE B CA 1
ATOM 1917 C C . ILE B 1 80 ? -9.656 -10.969 -4.555 1 97.88 80 ILE B C 1
ATOM 1919 O O . ILE B 1 80 ? -10.203 -12.039 -4.297 1 97.88 80 ILE B O 1
ATOM 1923 N N . LYS B 1 81 ? -9.953 -9.859 -3.973 1 95.69 81 LYS B N 1
ATOM 1924 C CA . LYS B 1 81 ? -10.984 -9.82 -2.939 1 95.69 81 LYS B CA 1
ATOM 1925 C C . LYS B 1 81 ? -12.336 -10.258 -3.496 1 95.69 81 LYS B C 1
ATOM 1927 O O . LYS B 1 81 ? -13.102 -10.938 -2.809 1 95.69 81 LYS B O 1
ATOM 1932 N N . SER B 1 82 ? -12.562 -9.883 -4.723 1 96.25 82 SER B N 1
ATOM 1933 C CA . SER B 1 82 ? -13.844 -10.203 -5.34 1 96.25 82 SER B CA 1
ATOM 1934 C C . SER B 1 82 ? -13.984 -11.703 -5.582 1 96.25 82 SER B C 1
ATOM 1936 O O . SER B 1 82 ? -15.094 -12.219 -5.742 1 96.25 82 SER B O 1
ATOM 1938 N N . LEU B 1 83 ? -12.883 -12.414 -5.629 1 95.81 83 LEU B N 1
ATOM 1939 C CA . LEU B 1 83 ? -12.891 -13.844 -5.898 1 95.81 83 LEU B CA 1
ATOM 1940 C C . LEU B 1 83 ? -13.242 -14.633 -4.641 1 95.81 83 LEU B C 1
ATOM 1942 O O . LEU B 1 83 ? -13.57 -15.82 -4.719 1 95.81 83 LEU B O 1
ATOM 1946 N N . HIS B 1 84 ? -13.164 -14.016 -3.432 1 93.31 84 HIS B N 1
ATOM 1947 C CA . HIS B 1 84 ? -13.453 -14.664 -2.158 1 93.31 84 HIS B CA 1
ATOM 1948 C C . HIS B 1 84 ? -12.688 -15.977 -2.021 1 93.31 84 HIS B C 1
ATOM 1950 O O . HIS B 1 84 ? -13.273 -17 -1.677 1 93.31 84 HIS B O 1
ATOM 1956 N N . LEU B 1 85 ? -11.445 -15.867 -2.359 1 90.25 85 LEU B N 1
ATOM 1957 C CA . LEU B 1 85 ? -10.602 -17.062 -2.279 1 90.25 85 LEU B CA 1
ATOM 1958 C C . LEU B 1 85 ? -10.422 -17.5 -0.831 1 90.25 85 LEU B C 1
ATOM 1960 O O . LEU B 1 85 ? -10.336 -16.672 0.073 1 90.25 85 LEU B O 1
ATOM 1964 N N . PRO B 1 86 ? -10.344 -18.781 -0.641 1 84.56 86 PRO B N 1
ATOM 1965 C CA . PRO B 1 86 ? -10.148 -19.344 0.7 1 84.56 86 PRO B CA 1
ATOM 1966 C C . PRO B 1 86 ? -8.695 -19.234 1.175 1 84.56 86 PRO B C 1
ATOM 1968 O O . PRO B 1 86 ? -7.867 -20.078 0.84 1 84.56 86 PRO B O 1
ATOM 1971 N N . ASN B 1 87 ? -8.242 -18.344 2.047 1 88.31 87 ASN B N 1
ATOM 1972 C CA . ASN B 1 87 ? -6.969 -18.219 2.742 1 88.31 87 ASN B CA 1
ATOM 1973 C C . ASN B 1 87 ? -5.797 -18.609 1.848 1 88.31 87 ASN B C 1
ATOM 1975 O O . ASN B 1 87 ? -4.949 -19.406 2.242 1 88.31 87 ASN B O 1
ATOM 1979 N N . VAL B 1 88 ? -5.664 -18.078 0.668 1 94.75 88 VAL B N 1
ATOM 1980 C CA . VAL B 1 88 ? -4.66 -18.453 -0.324 1 94.75 88 VAL B CA 1
ATOM 1981 C C . VAL B 1 88 ? -3.547 -17.422 -0.353 1 94.75 88 VAL B C 1
ATOM 1983 O O . VAL B 1 88 ? -3.814 -16.219 -0.388 1 94.75 88 VAL B O 1
ATOM 1986 N N . HIS B 1 89 ? -2.307 -17.938 -0.232 1 97.69 89 HIS B N 1
ATOM 1987 C CA . HIS B 1 89 ? -1.129 -17.125 -0.551 1 97.69 89 HIS B CA 1
ATOM 1988 C C . HIS B 1 89 ? -0.817 -17.188 -2.043 1 97.69 89 HIS B C 1
ATOM 1990 O O . HIS B 1 89 ? -1.087 -18.188 -2.705 1 97.69 89 HIS B O 1
ATOM 1996 N N . LEU B 1 90 ? -0.229 -16.094 -2.578 1 98.88 90 LEU B N 1
ATOM 1997 C CA . LEU B 1 90 ? -0.035 -16.016 -4.023 1 98.88 90 LEU B CA 1
ATOM 1998 C C . LEU B 1 90 ? 1.387 -15.57 -4.355 1 98.88 90 LEU B C 1
ATOM 2000 O O . LEU B 1 90 ? 1.804 -14.469 -3.988 1 98.88 90 LEU B O 1
ATOM 2004 N N . TRP B 1 91 ? 2.094 -16.391 -5.047 1 98.94 91 TRP B N 1
ATOM 2005 C CA . TRP B 1 91 ? 3.412 -16 -5.539 1 98.94 91 TRP B CA 1
ATOM 2006 C C . TRP B 1 91 ? 3.303 -14.875 -6.559 1 98.94 91 TRP B C 1
ATOM 2008 O O . TRP B 1 91 ? 2.408 -14.883 -7.406 1 98.94 91 TRP B O 1
ATOM 2018 N N . ILE B 1 92 ? 4.215 -13.977 -6.484 1 99 92 ILE B N 1
ATOM 2019 C CA . ILE B 1 92 ? 4.395 -12.945 -7.504 1 99 92 ILE B CA 1
ATOM 2020 C C . ILE B 1 92 ? 5.816 -13.008 -8.062 1 99 92 ILE B C 1
ATOM 2022 O O . ILE B 1 92 ? 6.652 -13.758 -7.551 1 99 92 ILE B O 1
ATOM 2026 N N . GLY B 1 93 ? 6.102 -12.273 -9.109 1 98.94 93 GLY B N 1
ATOM 2027 C CA . GLY B 1 93 ? 7.336 -12.438 -9.859 1 98.94 93 GLY B CA 1
ATOM 2028 C C . GLY B 1 93 ? 8.492 -11.625 -9.297 1 98.94 93 GLY B C 1
ATOM 2029 O O . GLY B 1 93 ? 9.203 -10.953 -10.047 1 98.94 93 GLY B O 1
ATOM 2030 N N . ALA B 1 94 ? 8.742 -11.695 -7.996 1 98.94 94 ALA B N 1
ATOM 2031 C CA . ALA B 1 94 ? 9.836 -10.961 -7.371 1 98.94 94 ALA B CA 1
ATOM 2032 C C . ALA B 1 94 ? 10.719 -11.883 -6.539 1 98.94 94 ALA B C 1
ATOM 2034 O O . ALA B 1 94 ? 10.219 -12.773 -5.848 1 98.94 94 ALA B O 1
ATOM 2035 N N . THR B 1 95 ? 12.062 -11.656 -6.602 1 98.94 95 THR B N 1
ATOM 2036 C CA . THR B 1 95 ? 13.016 -12.477 -5.859 1 98.94 95 THR B CA 1
ATOM 2037 C C . THR B 1 95 ? 14.32 -11.711 -5.637 1 98.94 95 THR B C 1
ATOM 2039 O O . THR B 1 95 ? 14.656 -10.812 -6.41 1 98.94 95 THR B O 1
ATOM 2042 N N . ASP B 1 96 ? 14.984 -12.039 -4.582 1 98.88 96 ASP B N 1
ATOM 2043 C CA . ASP B 1 96 ? 16.328 -11.523 -4.371 1 98.88 96 ASP B CA 1
ATOM 2044 C C . ASP B 1 96 ? 17.344 -12.656 -4.281 1 98.88 96 ASP B C 1
ATOM 2046 O O . ASP B 1 96 ? 18.375 -12.531 -3.605 1 98.88 96 ASP B O 1
ATOM 2050 N N . GLU B 1 97 ? 17.047 -13.75 -4.922 1 98.62 97 GLU B N 1
ATOM 2051 C CA . GLU B 1 97 ? 17.922 -14.922 -4.902 1 98.62 97 GLU B CA 1
ATOM 2052 C C . GLU B 1 97 ? 19.281 -14.617 -5.531 1 98.62 97 GLU B C 1
ATOM 2054 O O . GLU B 1 97 ? 20.297 -15.172 -5.117 1 98.62 97 GLU B O 1
ATOM 2059 N N . ALA B 1 98 ? 19.281 -13.797 -6.594 1 98.5 98 ALA B N 1
ATOM 2060 C CA . ALA B 1 98 ? 20.531 -13.484 -7.281 1 98.5 98 ALA B CA 1
ATOM 2061 C C . ALA B 1 98 ? 21.5 -12.758 -6.359 1 98.5 98 ALA B C 1
ATOM 2063 O O . ALA B 1 98 ? 22.672 -13.102 -6.277 1 98.5 98 ALA B O 1
ATOM 2064 N N . THR B 1 99 ? 21.031 -11.727 -5.707 1 98.5 99 THR B N 1
ATOM 2065 C CA . THR B 1 99 ? 21.766 -10.969 -4.699 1 98.5 99 THR B CA 1
ATOM 2066 C C . THR B 1 99 ? 20.859 -10.641 -3.51 1 98.5 99 THR B C 1
ATOM 2068 O O . THR B 1 99 ? 19.891 -9.891 -3.648 1 98.5 99 THR B O 1
ATOM 2071 N N . GLU B 1 100 ? 21.297 -11.188 -2.346 1 98.44 100 GLU B N 1
ATOM 2072 C CA . GLU B 1 100 ? 20.484 -10.984 -1.145 1 98.44 100 GLU B CA 1
ATOM 2073 C C . GLU B 1 100 ? 20.266 -9.5 -0.87 1 98.44 100 GLU B C 1
ATOM 2075 O O . GLU B 1 100 ? 21.219 -8.719 -0.848 1 98.44 100 GLU B O 1
ATOM 2080 N N . GLY B 1 101 ? 19.031 -9.164 -0.736 1 98.44 101 GLY B N 1
ATOM 2081 C CA . GLY B 1 101 ? 18.688 -7.789 -0.413 1 98.44 101 GLY B CA 1
ATOM 2082 C C . GLY B 1 101 ? 18.344 -6.957 -1.635 1 98.44 101 GLY B C 1
ATOM 2083 O O . GLY B 1 101 ? 17.781 -5.871 -1.512 1 98.44 101 GLY B O 1
ATOM 2084 N N . ILE B 1 102 ? 18.672 -7.414 -2.801 1 98.75 102 ILE B N 1
ATOM 2085 C CA . ILE B 1 102 ? 18.359 -6.719 -4.043 1 98.75 102 ILE B CA 1
ATOM 2086 C C . ILE B 1 102 ? 17.203 -7.43 -4.75 1 98.75 102 ILE B C 1
ATOM 2088 O O . ILE B 1 102 ? 17.406 -8.438 -5.43 1 98.75 102 ILE B O 1
ATOM 2092 N N . TRP B 1 103 ? 16.078 -6.875 -4.605 1 98.94 103 TRP B N 1
ATOM 2093 C CA . TRP B 1 103 ? 14.883 -7.496 -5.145 1 98.94 103 TRP B CA 1
ATOM 2094 C C . TRP B 1 103 ? 14.641 -7.062 -6.586 1 98.94 103 TRP B C 1
ATOM 2096 O O . TRP B 1 103 ? 14.688 -5.871 -6.898 1 98.94 103 TRP B O 1
ATOM 2106 N N . MET B 1 104 ? 14.383 -8.086 -7.395 1 98.94 104 MET B N 1
ATOM 2107 C CA . MET B 1 104 ? 14.125 -7.852 -8.812 1 98.94 104 MET B CA 1
ATOM 2108 C C . MET B 1 104 ? 12.867 -8.586 -9.266 1 98.94 104 MET B C 1
ATOM 2110 O O . MET B 1 104 ? 12.594 -9.695 -8.805 1 98.94 104 MET B O 1
ATOM 2114 N N . TRP B 1 105 ? 12.188 -7.922 -10.164 1 98.88 105 TRP B N 1
ATOM 2115 C CA . TRP B 1 105 ? 11.141 -8.641 -10.883 1 98.88 105 TRP B CA 1
ATOM 2116 C C . TRP B 1 105 ? 11.742 -9.633 -11.867 1 98.88 105 TRP B C 1
ATOM 2118 O O . TRP B 1 105 ? 12.914 -9.516 -12.242 1 98.88 105 TRP B O 1
ATOM 2128 N N . THR B 1 106 ? 10.875 -10.523 -12.344 1 98.5 106 THR B N 1
ATOM 2129 C CA . THR B 1 106 ? 11.344 -11.562 -13.25 1 98.5 106 THR B CA 1
ATOM 2130 C C . THR B 1 106 ? 11.789 -10.961 -14.578 1 98.5 106 THR B C 1
ATOM 2132 O O . THR B 1 106 ? 12.531 -11.594 -15.336 1 98.5 106 THR B O 1
ATOM 2135 N N . ASP B 1 107 ? 11.398 -9.742 -14.852 1 97.19 107 ASP B N 1
ATOM 2136 C CA . ASP B 1 107 ? 11.812 -9.117 -16.109 1 97.19 107 ASP B CA 1
ATOM 2137 C C . ASP B 1 107 ? 13.133 -8.367 -15.938 1 97.19 107 ASP B C 1
ATOM 2139 O O . ASP B 1 107 ? 13.602 -7.711 -16.859 1 97.19 107 ASP B O 1
ATOM 2143 N N . GLY B 1 108 ? 13.633 -8.383 -14.773 1 97.75 108 GLY B N 1
ATOM 2144 C CA . GLY B 1 108 ? 14.953 -7.82 -14.539 1 97.75 108 GLY B CA 1
ATOM 2145 C C . GLY B 1 108 ? 14.906 -6.402 -14 1 97.75 108 GLY B C 1
ATOM 2146 O O . GLY B 1 108 ? 15.953 -5.801 -13.734 1 97.75 108 GLY B O 1
ATOM 2147 N N . THR B 1 109 ? 13.758 -5.875 -13.781 1 98.5 109 THR B N 1
ATOM 2148 C CA . THR B 1 109 ? 13.656 -4.523 -13.242 1 98.5 109 THR B CA 1
ATOM 2149 C C . THR B 1 109 ? 13.578 -4.555 -11.719 1 98.5 109 THR B C 1
ATOM 2151 O O . THR B 1 109 ? 13.188 -5.566 -11.133 1 98.5 109 THR B O 1
ATOM 2154 N N . PRO B 1 110 ? 13.945 -3.504 -11.055 1 98.69 110 PRO B N 1
ATOM 2155 C CA . PRO B 1 110 ? 13.984 -3.482 -9.594 1 98.69 110 PRO B CA 1
ATOM 2156 C C . PRO B 1 110 ? 12.594 -3.445 -8.969 1 98.69 110 PRO B C 1
ATOM 2158 O O . PRO B 1 110 ? 11.672 -2.848 -9.531 1 98.69 110 PRO B O 1
ATOM 2161 N N . VAL B 1 111 ? 12.477 -4.02 -7.855 1 98.88 111 VAL B N 1
ATOM 2162 C CA . VAL B 1 111 ? 11.258 -3.955 -7.059 1 98.88 111 VAL B CA 1
ATOM 2163 C C . VAL B 1 111 ? 11.297 -2.729 -6.148 1 98.88 111 VAL B C 1
ATOM 2165 O O . VAL B 1 111 ? 12.297 -2.48 -5.473 1 98.88 111 VAL B O 1
ATOM 2168 N N . ARG B 1 112 ? 10.227 -1.978 -6.168 1 98.19 112 ARG B N 1
ATOM 2169 C CA . ARG B 1 112 ? 10.117 -0.884 -5.207 1 98.19 112 ARG B CA 1
ATOM 2170 C C . ARG B 1 112 ? 9.961 -1.417 -3.787 1 98.19 112 ARG B C 1
ATOM 2172 O O . ARG B 1 112 ? 9.102 -2.258 -3.523 1 98.19 112 ARG B O 1
ATOM 2179 N N . MET B 1 113 ? 10.797 -0.854 -2.908 1 98.31 113 MET B N 1
ATOM 2180 C CA . MET B 1 113 ? 10.797 -1.352 -1.536 1 98.31 113 MET B CA 1
ATOM 2181 C C . MET B 1 113 ? 9.93 -0.48 -0.639 1 98.31 113 MET B C 1
ATOM 2183 O O . MET B 1 113 ? 9.617 0.662 -0.985 1 98.31 113 MET B O 1
ATOM 2187 N N . GLY B 1 114 ? 9.5 -1.105 0.452 1 97.81 114 GLY B N 1
ATOM 2188 C CA . GLY B 1 114 ? 8.781 -0.381 1.489 1 97.81 114 GLY B CA 1
ATOM 2189 C C . GLY B 1 114 ? 7.332 -0.101 1.13 1 97.81 114 GLY B C 1
ATOM 2190 O O . GLY B 1 114 ? 6.707 -0.875 0.402 1 97.81 114 GLY B O 1
ATOM 2191 N N . THR B 1 115 ? 6.75 0.929 1.72 1 97.88 115 THR B N 1
ATOM 2192 C CA . THR B 1 115 ? 5.375 1.378 1.515 1 97.88 115 THR B CA 1
ATOM 2193 C C . THR B 1 115 ? 5.215 2.012 0.136 1 97.88 115 THR B C 1
ATOM 2195 O O . THR B 1 115 ? 6.059 2.803 -0.291 1 97.88 115 THR B O 1
ATOM 2198 N N . PRO B 1 116 ? 4.207 1.617 -0.561 1 98.31 116 PRO B N 1
ATOM 2199 C CA . PRO B 1 116 ? 2.996 0.946 -0.08 1 98.31 116 PRO B CA 1
ATOM 2200 C C . PRO B 1 116 ? 2.92 -0.516 -0.514 1 98.31 116 PRO B C 1
ATOM 2202 O O . PRO B 1 116 ? 1.826 -1.047 -0.721 1 98.31 116 PRO B O 1
ATOM 2205 N N . TYR B 1 117 ? 4.008 -1.234 -0.688 1 98.75 117 TYR B N 1
ATOM 2206 C CA . TYR B 1 117 ? 3.98 -2.604 -1.191 1 98.75 117 TYR B CA 1
ATOM 2207 C C . TYR B 1 117 ? 4.191 -3.604 -0.062 1 98.75 117 TYR B C 1
ATOM 2209 O O . TYR B 1 117 ? 3.359 -4.484 0.161 1 98.75 117 TYR B O 1
ATOM 2217 N N . TRP B 1 118 ? 5.195 -3.373 0.716 1 98.75 118 TRP B N 1
ATOM 2218 C CA . TRP B 1 118 ? 5.664 -4.375 1.669 1 98.75 118 TRP B CA 1
ATOM 2219 C C . TRP B 1 118 ? 4.953 -4.223 3.01 1 98.75 118 TRP B C 1
ATOM 2221 O O . TRP B 1 118 ? 4.793 -3.107 3.51 1 98.75 118 TRP B O 1
ATOM 2231 N N . ALA B 1 119 ? 4.613 -5.305 3.58 1 97.75 119 ALA B N 1
ATOM 2232 C CA . ALA B 1 119 ? 3.723 -5.34 4.734 1 97.75 119 ALA B CA 1
ATOM 2233 C C . ALA B 1 119 ? 4.398 -4.746 5.969 1 97.75 119 ALA B C 1
ATOM 2235 O O . ALA B 1 119 ? 5.574 -5.008 6.23 1 97.75 119 ALA B O 1
ATOM 2236 N N . ASN B 1 120 ? 3.609 -3.975 6.633 1 96.25 120 ASN B N 1
ATOM 2237 C CA . ASN B 1 120 ? 3.953 -3.746 8.031 1 96.25 120 ASN B CA 1
ATOM 2238 C C . ASN B 1 120 ? 3.734 -5 8.875 1 96.25 120 ASN B C 1
ATOM 2240 O O . ASN B 1 120 ? 2.695 -5.656 8.758 1 96.25 120 ASN B O 1
ATOM 2244 N N . TYR B 1 121 ? 4.629 -5.375 9.719 1 91.12 121 TYR B N 1
ATOM 2245 C CA . TYR B 1 121 ? 4.512 -6.578 10.539 1 91.12 121 TYR B CA 1
ATOM 2246 C C . TYR B 1 121 ? 4.258 -6.227 11.992 1 91.12 121 TYR B C 1
ATOM 2248 O O . TYR B 1 121 ? 3.283 -6.691 12.594 1 91.12 121 TYR B O 1
ATOM 2256 N N . LYS B 1 122 ? 5.102 -5.594 12.508 1 84.75 122 LYS B N 1
ATOM 2257 C CA . LYS B 1 122 ? 4.977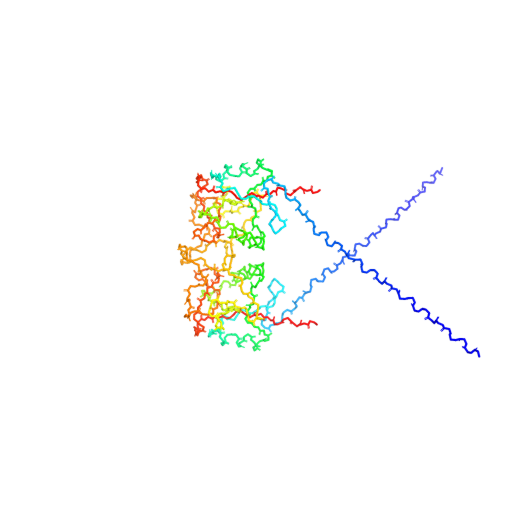 -5.07 13.859 1 84.75 122 LYS B CA 1
ATOM 2258 C C . LYS B 1 122 ? 5.727 -3.748 14.008 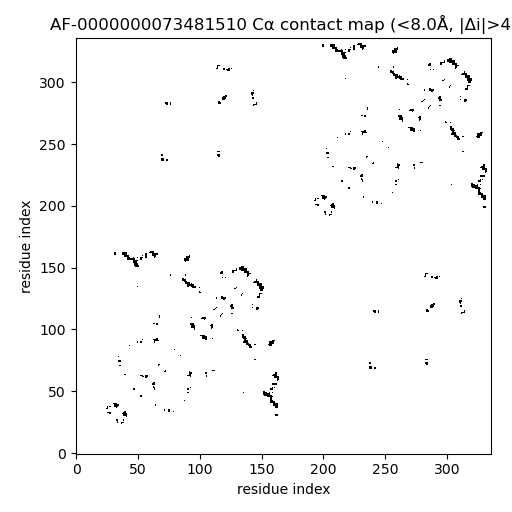1 84.75 122 LYS B C 1
ATOM 2260 O O . LYS B 1 122 ? 6.246 -3.209 13.031 1 84.75 122 LYS B O 1
ATOM 2265 N N . ASP B 1 123 ? 5.625 -3.338 15.25 1 77.12 123 ASP B N 1
ATOM 2266 C CA . ASP B 1 123 ? 6.238 -2.031 15.461 1 77.12 123 ASP B CA 1
ATOM 2267 C C . ASP B 1 123 ? 7.668 -2.002 14.922 1 77.12 123 ASP B C 1
ATOM 2269 O O . ASP B 1 123 ? 8.492 -2.836 15.297 1 77.12 123 ASP B O 1
ATOM 2273 N N . ASN B 1 124 ? 7.797 -1.124 13.914 1 80.12 124 ASN B N 1
ATOM 2274 C CA . ASN B 1 124 ? 9.086 -0.759 13.336 1 80.12 124 ASN B CA 1
ATOM 2275 C C . ASN B 1 124 ? 9.672 -1.897 12.5 1 80.12 124 ASN B C 1
ATOM 2277 O O . ASN B 1 124 ? 10.883 -1.958 12.289 1 80.12 124 ASN B O 1
ATOM 2281 N N . VAL B 1 125 ? 8.891 -2.945 12.281 1 92.94 125 VAL B N 1
ATOM 2282 C CA . VAL B 1 125 ? 9.367 -4.008 11.398 1 92.94 125 VAL B CA 1
ATOM 2283 C C . VAL B 1 125 ? 8.492 -4.074 10.148 1 92.94 125 VAL B C 1
ATOM 2285 O O . VAL B 1 125 ? 7.266 -4.191 10.25 1 92.94 125 VAL B O 1
ATOM 2288 N N . GLN B 1 126 ? 9.141 -4.043 9.078 1 96.44 126 GLN B N 1
ATOM 2289 C CA . GLN B 1 126 ? 8.477 -4.141 7.781 1 96.44 126 GLN B CA 1
ATOM 2290 C C . GLN B 1 126 ? 9.094 -5.246 6.93 1 96.44 126 GLN B C 1
ATOM 2292 O O . GLN B 1 126 ? 10.305 -5.48 6.988 1 96.44 126 GLN B O 1
ATOM 2297 N N . MET B 1 127 ? 8.219 -5.891 6.156 1 97.5 127 MET B N 1
ATOM 2298 C CA . MET B 1 127 ? 8.719 -6.887 5.215 1 97.5 127 MET B CA 1
ATOM 2299 C C . MET B 1 127 ? 9.523 -6.227 4.098 1 97.5 127 MET B C 1
ATOM 2301 O O . MET B 1 127 ? 9.336 -5.047 3.805 1 97.5 127 MET B O 1
ATOM 2305 N N . PRO B 1 128 ? 10.414 -7.02 3.486 1 98.19 128 PRO B N 1
ATOM 2306 C CA . PRO B 1 128 ? 10.859 -8.391 3.734 1 98.19 128 PRO B CA 1
ATOM 2307 C C . PRO B 1 128 ? 11.781 -8.5 4.949 1 98.19 128 PRO B C 1
ATOM 2309 O O . PRO B 1 128 ? 12.648 -7.652 5.148 1 98.19 128 PRO B O 1
ATOM 2312 N N . ALA B 1 129 ? 11.617 -9.57 5.762 1 97.12 129 ALA B N 1
ATOM 2313 C CA . ALA B 1 129 ? 12.383 -9.695 7 1 97.12 129 ALA B CA 1
ATOM 2314 C C . ALA B 1 129 ? 13.008 -11.078 7.125 1 97.12 129 ALA B C 1
ATOM 2316 O O . ALA B 1 129 ? 13.516 -11.445 8.188 1 97.12 129 ALA B O 1
ATOM 2317 N N . GLY B 1 130 ? 13.016 -11.836 6.105 1 97.25 130 GLY B N 1
ATOM 2318 C CA . GLY B 1 130 ? 13.438 -13.227 6.176 1 97.25 130 GLY B CA 1
ATOM 2319 C C . GLY B 1 130 ? 14.922 -13.414 5.934 1 97.25 130 GLY B C 1
ATOM 2320 O O . GLY B 1 130 ? 15.453 -14.516 6.109 1 97.25 130 GLY B O 1
ATOM 2321 N N . GLY B 1 131 ? 15.57 -12.344 5.516 1 96.94 131 GLY B N 1
ATOM 2322 C CA . GLY B 1 131 ? 17 -12.43 5.246 1 96.94 131 GLY B CA 1
ATOM 2323 C C . GLY B 1 131 ? 17.344 -13.453 4.18 1 96.94 131 GLY B C 1
ATOM 2324 O O . GLY B 1 131 ? 16.688 -13.516 3.137 1 96.94 131 GLY B O 1
ATOM 2325 N N . GLU B 1 132 ? 18.391 -14.219 4.449 1 97.62 132 GLU B N 1
ATOM 2326 C CA . GLU B 1 132 ? 18.891 -15.18 3.471 1 97.62 132 GLU B CA 1
ATOM 2327 C C . GLU B 1 132 ? 18 -16.406 3.404 1 97.62 132 GLU B C 1
ATOM 2329 O O . GLU B 1 132 ? 18.109 -17.219 2.48 1 97.62 132 GLU B O 1
ATOM 2334 N N . ASN B 1 133 ? 17.094 -16.516 4.324 1 98.12 133 ASN B N 1
ATOM 2335 C CA . ASN B 1 133 ? 16.25 -17.703 4.41 1 98.12 133 ASN B CA 1
ATOM 2336 C C . ASN B 1 133 ? 14.984 -17.562 3.576 1 98.12 133 ASN B C 1
ATOM 2338 O O . ASN B 1 133 ? 14.32 -18.562 3.264 1 98.12 133 ASN B O 1
ATOM 2342 N N . GLN B 1 134 ? 14.57 -16.359 3.281 1 98.81 134 GLN B N 1
ATOM 2343 C CA . GLN B 1 134 ? 13.375 -16.078 2.5 1 98.81 134 GLN B CA 1
ATOM 2344 C C . GLN B 1 134 ? 13.672 -15.125 1.354 1 98.81 134 GLN B C 1
ATOM 2346 O O . GLN B 1 134 ? 13.961 -13.945 1.584 1 98.81 134 GLN B O 1
ATOM 2351 N N . ASN B 1 135 ? 13.555 -15.648 0.123 1 98.94 135 ASN B N 1
ATOM 2352 C CA . ASN B 1 135 ? 14.078 -14.891 -1.005 1 98.94 135 ASN B CA 1
ATOM 2353 C C . ASN B 1 135 ? 13.062 -14.797 -2.143 1 98.94 135 ASN B C 1
ATOM 2355 O O . ASN B 1 135 ? 13.406 -14.414 -3.262 1 98.94 135 ASN B O 1
ATOM 2359 N N . CYS B 1 136 ? 11.844 -15.188 -1.909 1 99 136 CYS B N 1
ATOM 2360 C CA . CYS B 1 136 ? 10.773 -15.117 -2.898 1 99 136 CYS B CA 1
ATOM 2361 C C . CYS B 1 136 ? 9.562 -14.383 -2.336 1 99 136 CYS B C 1
ATOM 2363 O O . CYS B 1 136 ? 9.227 -14.539 -1.157 1 99 136 CYS B O 1
ATOM 2365 N N . ALA B 1 137 ? 8.969 -13.609 -3.166 1 98.94 137 ALA B N 1
ATOM 2366 C CA . ALA B 1 137 ? 7.895 -12.75 -2.684 1 98.94 137 ALA B CA 1
ATOM 2367 C C . ALA B 1 137 ? 6.527 -13.344 -3.004 1 98.94 137 ALA B C 1
ATOM 2369 O O . ALA B 1 137 ? 6.363 -14.031 -4.012 1 98.94 137 ALA B O 1
ATOM 2370 N N . MET B 1 138 ? 5.582 -13.008 -2.137 1 98.88 138 MET B N 1
ATOM 2371 C CA . MET B 1 138 ? 4.191 -13.422 -2.301 1 98.88 138 MET B CA 1
ATOM 2372 C C . MET B 1 138 ? 3.24 -12.375 -1.738 1 98.88 138 MET B C 1
ATOM 2374 O O . MET B 1 138 ? 3.666 -11.461 -1.03 1 98.88 138 MET B O 1
ATOM 2378 N N . LEU B 1 139 ? 2.051 -12.383 -2.234 1 98.62 139 LEU B N 1
ATOM 2379 C CA . LEU B 1 139 ? 0.952 -11.727 -1.53 1 98.62 139 LEU B CA 1
ATOM 2380 C C . LEU B 1 139 ? 0.45 -12.594 -0.381 1 98.62 139 LEU B C 1
ATOM 2382 O O . LEU B 1 139 ? -0.037 -13.703 -0.604 1 98.62 139 LEU B O 1
ATOM 2386 N N . ASP B 1 140 ? 0.565 -12.062 0.793 1 97.25 140 ASP B N 1
ATOM 2387 C CA . ASP B 1 140 ? 0.29 -12.844 1.998 1 97.25 140 ASP B CA 1
ATOM 2388 C C . ASP B 1 140 ? -1.117 -12.562 2.521 1 97.25 140 ASP B C 1
ATOM 2390 O O . ASP B 1 140 ? -1.405 -11.453 2.979 1 97.25 140 ASP B O 1
ATOM 2394 N N . ILE B 1 141 ? -1.942 -13.539 2.527 1 95.62 141 ILE B N 1
ATOM 2395 C CA . ILE B 1 141 ? -3.324 -13.359 2.957 1 95.62 141 ILE B CA 1
ATOM 2396 C C . ILE B 1 141 ? -3.359 -12.953 4.43 1 95.62 141 ILE B C 1
ATOM 2398 O O . ILE B 1 141 ? -4.238 -12.203 4.852 1 95.62 141 ILE B O 1
ATOM 2402 N N . ASN B 1 142 ? -2.451 -13.43 5.223 1 94.69 142 ASN B N 1
ATOM 2403 C CA . ASN B 1 142 ? -2.414 -13.109 6.645 1 94.69 142 ASN B CA 1
ATOM 2404 C C . ASN B 1 142 ? -2.014 -11.648 6.879 1 94.69 142 ASN B C 1
ATOM 2406 O O . ASN B 1 142 ? -2.156 -11.133 7.988 1 94.69 142 ASN B O 1
ATOM 2410 N N . MET B 1 143 ? -1.472 -11.07 5.895 1 95.81 143 MET B N 1
ATOM 2411 C CA . MET B 1 143 ? -1.087 -9.664 5.973 1 95.81 143 MET B CA 1
ATOM 2412 C C . MET B 1 143 ? -1.867 -8.828 4.957 1 95.81 143 MET B C 1
ATOM 2414 O O . MET B 1 143 ? -1.338 -7.867 4.398 1 95.81 143 MET B O 1
ATOM 2418 N N . HIS B 1 144 ? -3.062 -9.289 4.621 1 96.19 144 HIS B N 1
ATOM 2419 C CA . HIS B 1 144 ? -4.031 -8.57 3.799 1 96.19 144 HIS B CA 1
ATOM 2420 C C . HIS B 1 144 ? -3.482 -8.32 2.398 1 96.19 144 HIS B C 1
ATOM 2422 O O . HIS B 1 144 ? -3.67 -7.238 1.84 1 96.19 144 HIS B O 1
ATOM 2428 N N . TYR B 1 145 ? -2.668 -9.227 1.889 1 97.25 145 TYR B N 1
ATOM 2429 C CA . TYR B 1 145 ? -2.16 -9.312 0.523 1 97.25 145 TYR B CA 1
ATOM 2430 C C . TYR B 1 145 ? -1.146 -8.211 0.247 1 97.25 145 TYR B C 1
ATOM 2432 O O . TYR B 1 145 ? -0.95 -7.812 -0.903 1 97.25 145 TYR B O 1
ATOM 2440 N N . TYR B 1 146 ? -0.512 -7.727 1.323 1 98.25 146 TYR B N 1
ATOM 2441 C CA . TYR B 1 146 ? 0.746 -7.008 1.147 1 98.25 146 TYR B CA 1
ATOM 2442 C C . TYR B 1 146 ? 1.88 -7.969 0.813 1 98.25 146 TYR B C 1
ATOM 2444 O O . TYR B 1 146 ? 1.744 -9.18 0.985 1 98.25 146 TYR B O 1
ATOM 2452 N N . PHE B 1 147 ? 2.951 -7.418 0.3 1 98.88 147 PHE B N 1
ATOM 2453 C CA . PHE B 1 147 ? 4.125 -8.211 -0.037 1 98.88 147 PHE B CA 1
ATOM 2454 C C . PHE B 1 147 ? 4.754 -8.805 1.218 1 98.88 147 PHE B C 1
ATOM 2456 O O . PHE B 1 147 ? 4.879 -8.125 2.236 1 98.88 147 PHE B O 1
ATOM 2463 N N . ASN B 1 148 ? 5.113 -10.023 1.164 1 98.38 148 ASN B N 1
ATOM 2464 C CA . ASN B 1 148 ? 5.926 -10.727 2.145 1 98.38 148 ASN B CA 1
ATOM 2465 C C . ASN B 1 148 ? 6.957 -11.633 1.472 1 98.38 148 ASN B C 1
ATOM 2467 O O . ASN B 1 148 ? 6.703 -12.172 0.394 1 98.38 148 ASN B O 1
ATOM 2471 N N . ASP B 1 149 ? 8.164 -11.703 2.051 1 98.69 149 ASP B N 1
ATOM 2472 C CA . ASP B 1 149 ? 9.125 -12.695 1.563 1 98.69 149 ASP B CA 1
ATOM 2473 C C . ASP B 1 149 ? 8.914 -14.047 2.246 1 98.69 149 ASP B C 1
ATOM 2475 O O . ASP B 1 149 ? 8.477 -14.102 3.396 1 98.69 149 ASP B O 1
ATOM 2479 N N . TYR B 1 150 ? 9.188 -15.047 1.472 1 98.75 150 TYR B N 1
ATOM 2480 C CA . TYR B 1 150 ? 8.992 -16.406 1.958 1 98.75 150 TYR B CA 1
ATOM 2481 C C . TYR B 1 150 ? 10.031 -17.359 1.366 1 98.75 150 TYR B C 1
ATOM 2483 O O . TYR B 1 150 ? 10.82 -16.969 0.505 1 98.75 150 TYR B O 1
ATOM 2491 N N . GLY B 1 151 ? 10.102 -18.547 1.991 1 98.81 151 GLY B N 1
ATOM 2492 C CA . GLY B 1 151 ? 11.008 -19.547 1.434 1 98.81 151 GLY B CA 1
ATOM 2493 C C . GLY B 1 151 ? 10.625 -19.984 0.034 1 98.81 151 GLY B C 1
ATOM 2494 O O . GLY B 1 151 ? 9.5 -20.422 -0.195 1 98.81 151 GLY B O 1
ATOM 2495 N N . CYS B 1 152 ? 11.539 -20.031 -0.855 1 98.88 152 CYS B N 1
ATOM 2496 C CA . CYS B 1 152 ? 11.266 -20.266 -2.27 1 98.88 152 CYS B CA 1
ATOM 2497 C C . CYS B 1 152 ? 10.781 -21.703 -2.5 1 98.88 152 CYS B C 1
ATOM 2499 O O . CYS B 1 152 ? 10.125 -21.984 -3.502 1 98.88 152 CYS B O 1
ATOM 2501 N N . SER B 1 153 ? 11.078 -22.531 -1.618 1 98.81 153 SER B N 1
ATOM 2502 C CA . SER B 1 153 ? 10.758 -23.953 -1.797 1 98.81 153 SER B CA 1
ATOM 2503 C C . SER B 1 153 ? 9.398 -24.297 -1.193 1 98.81 153 SER B C 1
ATOM 2505 O O . SER B 1 153 ? 8.969 -25.438 -1.238 1 98.81 153 SER B O 1
ATOM 2507 N N . SER B 1 154 ? 8.812 -23.297 -0.56 1 98.56 154 SER B N 1
ATOM 2508 C CA . SER B 1 154 ? 7.527 -23.562 0.077 1 98.56 154 SER B CA 1
ATOM 2509 C C . SER B 1 154 ? 6.527 -24.141 -0.92 1 98.56 154 SER B C 1
ATOM 2511 O O . SER B 1 154 ? 6.32 -23.562 -1.994 1 98.56 154 SER B O 1
ATOM 2513 N N . PRO B 1 155 ? 5.789 -25.188 -0.574 1 98.06 155 PRO B N 1
ATOM 2514 C CA . PRO B 1 155 ? 4.988 -25.922 -1.552 1 98.06 155 PRO B CA 1
ATOM 2515 C C . PRO B 1 155 ? 3.52 -25.5 -1.555 1 98.06 155 PRO B C 1
ATOM 2517 O O . PRO B 1 155 ? 2.75 -25.922 -2.418 1 98.06 155 PRO B O 1
ATOM 2520 N N . ASP B 1 156 ? 3.057 -24.625 -0.659 1 97.69 156 ASP B N 1
ATOM 2521 C CA . ASP B 1 156 ? 1.632 -24.406 -0.432 1 97.69 156 ASP B CA 1
ATOM 2522 C C . ASP B 1 156 ? 1.204 -23.016 -0.926 1 97.69 156 ASP B C 1
ATOM 2524 O O . ASP B 1 156 ? 0.289 -22.406 -0.367 1 97.69 156 ASP B O 1
ATOM 2528 N N . ILE B 1 157 ? 1.793 -22.578 -1.907 1 98.44 157 ILE B N 1
ATOM 2529 C CA . ILE B 1 157 ? 1.495 -21.234 -2.4 1 98.44 157 ILE B CA 1
ATOM 2530 C C . ILE B 1 157 ? 1.115 -21.297 -3.879 1 98.44 157 ILE B C 1
ATOM 2532 O O . ILE B 1 157 ? 1.749 -22.016 -4.656 1 98.44 157 ILE B O 1
ATOM 2536 N N . SER B 1 158 ? 0.014 -20.594 -4.289 1 98.62 158 SER B N 1
ATOM 2537 C CA . SER B 1 158 ? -0.499 -20.516 -5.656 1 98.62 158 SER B CA 1
ATOM 2538 C C . SER B 1 158 ? 0.159 -19.391 -6.434 1 98.62 158 SER B C 1
ATOM 2540 O O . SER B 1 158 ? 0.722 -18.469 -5.836 1 98.62 158 SER B O 1
ATOM 2542 N N . PRO B 1 159 ? 0.151 -19.453 -7.762 1 98.88 159 PRO B N 1
ATOM 2543 C CA . PRO B 1 159 ? 0.748 -18.375 -8.562 1 98.88 159 PRO B CA 1
ATOM 2544 C C . PRO B 1 159 ? -0.289 -17.391 -9.109 1 98.88 159 PRO B C 1
ATOM 2546 O O . PRO B 1 159 ? -1.433 -17.781 -9.367 1 98.88 159 PRO B O 1
ATOM 2549 N N . ILE B 1 160 ? 0.097 -16.172 -9.258 1 98.94 160 ILE B N 1
ATOM 2550 C CA . ILE B 1 160 ? -0.558 -15.258 -10.188 1 98.94 160 ILE B CA 1
ATOM 2551 C C . ILE B 1 160 ? 0.268 -15.141 -11.461 1 98.94 160 ILE B C 1
ATOM 2553 O O . ILE B 1 160 ? 1.413 -14.68 -11.43 1 98.94 160 ILE B O 1
ATOM 2557 N N . CYS B 1 161 ? -0.321 -15.531 -12.539 1 98.88 161 CYS B N 1
ATOM 2558 C CA . CYS B 1 161 ? 0.341 -15.477 -13.844 1 98.88 161 CYS B CA 1
ATOM 2559 C C . CYS B 1 161 ? -0.133 -14.266 -14.648 1 98.88 161 CYS B C 1
ATOM 2561 O O . CYS B 1 161 ? -1.322 -13.945 -14.641 1 98.88 161 CYS B O 1
ATOM 2563 N N . GLU B 1 162 ? 0.779 -13.664 -15.258 1 98.56 162 GLU B N 1
ATOM 2564 C CA . GLU B 1 162 ? 0.484 -12.625 -16.234 1 98.56 162 GLU B CA 1
ATOM 2565 C C . GLU B 1 162 ? 0.95 -13.039 -17.641 1 98.56 162 GLU B C 1
ATOM 2567 O O . GLU B 1 162 ? 2.09 -13.477 -17.812 1 98.56 162 GLU B O 1
ATOM 2572 N N . LYS B 1 163 ? -0.005 -12.82 -18.547 1 97.38 163 LYS B N 1
ATOM 2573 C CA . LYS B 1 163 ? 0.311 -13.172 -19.922 1 97.38 163 LYS B CA 1
ATOM 2574 C C . LYS B 1 163 ? 1.393 -12.258 -20.484 1 97.38 163 LYS B C 1
ATOM 2576 O O . LYS B 1 163 ? 1.399 -11.055 -20.219 1 97.38 163 LYS B O 1
ATOM 2581 N N . TYR B 1 164 ? 2.221 -12.859 -21.359 1 91.31 164 TYR B N 1
ATOM 2582 C CA . TYR B 1 164 ? 3.178 -12.023 -22.062 1 91.31 164 TYR B CA 1
ATOM 2583 C C . TYR B 1 164 ? 2.465 -11.062 -23.016 1 91.31 164 TYR B C 1
ATOM 2585 O O . TYR B 1 164 ? 1.425 -11.406 -23.578 1 91.31 164 TYR B O 1
ATOM 2593 N N . HIS B 1 165 ? 2.904 -9.859 -22.891 1 79.25 165 HIS B N 1
ATOM 2594 C CA . HIS B 1 165 ? 2.357 -8.93 -23.875 1 79.25 165 HIS B CA 1
ATOM 2595 C C . HIS B 1 165 ? 2.977 -9.148 -25.25 1 79.25 165 HIS B C 1
ATOM 2597 O O . HIS B 1 165 ? 4.176 -9.414 -25.359 1 79.25 165 HIS B O 1
ATOM 2603 N N . GLU B 1 166 ? 2.152 -9.727 -26.188 1 59.41 166 GLU B N 1
ATOM 2604 C CA . GLU B 1 166 ? 2.664 -9.844 -27.547 1 59.41 166 GLU B CA 1
ATOM 2605 C C . GLU B 1 166 ? 3.156 -8.492 -28.062 1 59.41 166 GLU B C 1
ATOM 2607 O O . GLU B 1 166 ? 2.512 -7.465 -27.844 1 59.41 166 GLU B O 1
ATOM 2612 N N . LYS B 1 167 ? 4.391 -8.211 -28 1 50.09 167 LYS B N 1
ATOM 2613 C CA . LYS B 1 167 ? 4.84 -7.062 -28.781 1 50.09 167 LYS B CA 1
ATOM 2614 C C . LYS B 1 167 ? 4.18 -7.043 -30.156 1 50.09 167 LYS B C 1
ATOM 2616 O O . LYS B 1 167 ? 4.168 -8.055 -30.859 1 50.09 167 LYS B O 1
ATOM 2621 N N . LEU B 1 168 ? 3.111 -6.242 -30.203 1 35.53 168 LEU B N 1
ATOM 2622 C CA . LEU B 1 168 ? 2.771 -6.082 -31.609 1 35.53 168 LEU B CA 1
ATOM 2623 C C . LEU B 1 168 ? 4.02 -5.824 -32.438 1 35.53 168 LEU B C 1
ATOM 2625 O O . LEU B 1 168 ? 4.949 -5.156 -32 1 35.53 168 LEU B O 1
#

Nearest PDB structures (foldseek):
  1htn-assembly1_A  TM=8.576E-01  e=5.131E-09  Homo sapiens
  7jud-assembly2_B  TM=8.186E-01  e=1.763E-08  Homo sapiens
  1lit-assembly1_A  TM=8.374E-01  e=1.463E-07  Homo sapiens
  7juf-assembly2_B  TM=7.828E-01  e=1.156E-07  Homo sapiens
  1qdd-assembly1_A  TM=8.144E-01  e=2.081E-07  Homo sapiens

Organism: Scylla paramamosain (NCBI:txid85552)

pLDDT: mean 87.6, std 20.83, range [32.09, 99.0]

InterPro domains:
  IPR001304 C-type lectin-like [PF00059] (49-162)
  IPR001304 C-type lectin-like [PS50041] (35-153)
  IPR001304 C-type lectin-like [SM00034] (28-162)
  IPR016186 C-type lectin-like/link domain superfamily [G3DSA:3.10.100.10] (12-165)
  IPR016187 C-type lectin fold [SSF56436] (15-164)
  IPR050801 Calcium-Dependent Lectins in Immunity and Development [PTHR22801] (25-163)

Foldseek 3Di:
DPPPPDPPPPPPPPPPPPPPPCPVPPDADPPWDDFPNFTKDWDQPFWWFLVVQQVVLVVVAWGFADCQDPVSVVRVLVVVVVVVDDQAKEFGQWWCQVPWPFIAGPVGHGDDDDPPAWADDDDVDTPPDCTPQFTTWIQGVVRSGGIYTGHRGDGRHIYMTTHDDPPD/DPPPPPPPPPPPPPPPPPPPPCPVPPDADPPWDDFPNFTKDWDQPFWWFLVVQQVVLVVVAWGFADCQDPVSVVRVLVVVVVVVDDQAKEFGQWWCQVPWPFIAGPVGHGDDDDPPAWADDDVVDTPPDCTPQFTTWIQGVVRSGGIYTGHRGDGRHIYMTTHDDPPD

Secondary structure (DSSP, 8-state):
---------------------------PPTT-EEETTEEEEE--S--B-HHHHHHHHHHTTEEEPP---HHHHHHHHHHHHHHT-SS--EEEEEE-SSSTT--EETTSPBPPPSTTTBPEEETTEES---GGG--EEEEEGGGTTEEEEE-TT-SSBEEEEEE-----/---------------------------PPTT-EEETTEEEEE--S--B-HHHHHHHHHHTTEEEPP---HHHHHHHHHHHHHHT-SS--EEEEEE-SSSTT--EETTSPBPPPSTTTBPEEETTEES---GGG--EEEEEGGGTTEEEEE-TT-SSBEEEEEE-----

Radius of gyration: 26.58 Å; Cα contacts (8 Å, |Δi|>4): 623; chains: 2; bounding box: 79×67×90 Å

Solvent-accessible surface area (backbone atoms only — not comparable to full-atom values): 18876 Å² total; per-residue (Å²): 136,83,77,78,78,76,77,75,76,77,74,77,76,74,75,75,73,71,69,71,71,70,64,77,74,67,81,48,58,85,82,27,38,70,53,94,84,35,37,33,32,76,43,82,89,52,58,24,22,54,67,57,37,32,49,52,20,40,74,73,52,26,30,38,32,74,64,85,47,56,58,56,42,39,52,48,48,55,52,52,59,71,64,67,66,80,87,58,36,31,34,39,21,36,35,18,72,91,42,82,88,50,43,26,28,80,85,70,47,74,54,82,73,43,56,63,46,28,23,36,53,42,85,80,37,54,33,68,76,46,63,93,67,17,38,25,32,24,30,28,50,58,47,63,53,22,36,34,45,32,49,44,72,45,52,80,30,17,32,30,23,25,52,58,76,74,76,124,137,83,78,78,78,78,77,76,76,77,74,76,76,74,75,75,74,72,68,70,72,69,65,75,72,65,80,47,59,84,82,28,40,70,53,95,84,38,36,33,32,76,44,81,90,52,59,24,22,54,67,57,38,32,48,52,22,40,74,73,51,26,30,38,32,76,65,86,48,54,58,56,43,40,51,48,46,56,52,53,59,72,64,66,66,79,88,57,35,31,35,39,22,37,35,17,73,92,42,81,88,50,43,26,31,81,86,70,47,75,53,82,72,44,55,63,44,30,23,37,52,42,84,80,37,52,34,68,75,46,63,92,67,17,38,25,34,23,30,29,49,60,47,64,53,22,36,34,44,33,48,44,71,45,50,83,28,18,34,30,23,25,52,57,76,73,78,125

Sequence (336 aa):
MTGFGLLSFLGTLAMVVATDVNSSNTECHSPFTEVAGRCLHIEVATTGSWHNMRKLCQDLGGDLVNLSDLQFYGDLILYIKSLHLPNVHLWIGATDEATEGIWMWTDGTPVRMGTPYWANYKDNVQMPAGGENQNCAMLDINMHYYFNDYGCSSPDISPICEKYHEKLMTGFGLLSFLGTLAMVVATDVNSSNTECHSPFTEVAGRCLHIEVATTGSWHNMRKLCQDLGGDLVNLSDLQFYGDLILYIKSLHLPNVHLWIGATDEATEGIWMWTDGTPVRMGTPYWANYKDNVQMPAGGENQNCAMLDINMHYYFNDYGCSSPDISPICEKYHEKL